Protein AF-A0A954B8A3-F1 (afdb_monomer)

Nearest PDB structures (foldseek):
  6gy7-assembly1_A  TM=2.121E-01  e=3.685E+00  Xenorhabdus nematophila ATCC 19061

pLDDT: mean 90.28, std 13.98, range [39.59, 98.44]

Secondary structure (DSSP, 8-state):
------------------PPPPPHHHHHHHHHHHHHHHHHHTTSS-HHHHHHHHHHHHHHTTT--HHHHHHHHHHHHHHHHH--TT-HHHHHHHHHHHHHIIIIIHHHHHHHHHHHHTSSS--HHHHHH---S--HHHHHHHHHHHHHHHHSSSPPGGG--HHHHHHHHHHHHHHHHHHTTSTTHHHHHHHHHHHHHHHHHHHHHHTS-GGG-

Foldseek 3Di:
DDDDDDDDPPPPPPPPPPPDDQDPLLLVLLVLLLLLVLCVVLVNDAPLLSLLSVLVSVVSCPPPDPVSVVSSVVSNVVSNVVDDSPDPVSNVVSVVCVVCCLQERLLLLLLLLLLQVPDPDHDPLLVVQQPDPDCVVLNVVSVVSLVVSLPDPQAHPPNDRSVVVSVVSSVVSVVLVVCLVHVCVVVSSVVSSSSSNSSNSVSVVVPDPPPPD

Mean predicted aligned error: 6.62 Å

Sequence (213 aa):
MRHLACLALACAMAATGAADPVPPKVRSGAYMEMIAQRGSECGLLKDWERLSINALTLQDRDGWSDELLASLKAETAKQVAETACDSEMLTLWIDAARPGFDAEMLPPYLVAYKTLAELDAPPRVFAATALRLDKAPVIAAIDAKLAELAAGDRPAEGGKPWPEYIAGTRDAVLGFVDQLEGEGGDQAAAWMGQSARIVETWYAETQVPEDSE

Solvent-accessible surface area (backbone atoms only — not comparable to full-atom values): 12268 Å² total; per-residue (Å²): 139,89,82,88,82,83,82,81,80,77,78,78,76,74,78,78,68,77,72,77,81,78,52,70,68,40,54,52,51,16,49,52,50,26,47,32,49,50,29,40,78,56,69,73,35,55,71,29,56,28,46,51,47,51,51,52,53,53,60,76,46,63,90,61,52,71,68,53,54,51,49,21,54,55,47,20,54,49,51,42,75,73,53,60,81,85,35,64,69,60,51,52,52,49,64,70,44,49,71,44,44,68,54,50,63,44,50,62,29,44,46,42,40,46,52,47,70,69,40,97,75,50,57,67,52,36,62,73,42,39,90,56,90,74,52,65,69,58,47,52,51,44,52,53,52,54,49,54,50,59,73,44,95,60,60,32,70,93,70,32,58,48,73,59,46,54,51,54,51,38,54,51,46,53,54,39,60,72,31,46,90,45,90,63,14,68,58,41,42,50,51,43,28,48,23,25,47,31,44,59,42,42,54,56,58,74,70,54,65,90,88,77,126

Structure (mmCIF, N/CA/C/O backbone):
data_AF-A0A954B8A3-F1
#
_entry.id   AF-A0A954B8A3-F1
#
loop_
_atom_site.group_PDB
_atom_site.id
_atom_site.type_symbol
_atom_site.label_atom_id
_atom_site.label_alt_id
_atom_site.label_comp_id
_atom_site.label_asym_id
_atom_site.label_entity_id
_atom_site.label_seq_id
_atom_site.pdbx_PDB_ins_code
_atom_site.Cartn_x
_atom_site.Cartn_y
_atom_site.Cartn_z
_atom_site.occupancy
_atom_site.B_iso_or_equiv
_atom_site.auth_seq_id
_atom_site.auth_comp_id
_atom_site.auth_asym_id
_atom_site.auth_atom_id
_atom_site.pdbx_PDB_model_num
ATOM 1 N N . MET A 1 1 ? -17.688 -6.035 79.156 1.00 41.78 1 MET A N 1
ATOM 2 C CA . MET A 1 1 ? -16.506 -5.680 78.343 1.00 41.78 1 MET A CA 1
ATOM 3 C C . MET A 1 1 ? -16.983 -5.412 76.931 1.00 41.78 1 MET A C 1
ATOM 5 O O . MET A 1 1 ? -17.717 -6.221 76.383 1.00 41.78 1 MET A O 1
ATOM 9 N N . ARG A 1 2 ? -16.693 -4.204 76.443 1.00 44.16 2 ARG A N 1
ATOM 10 C CA . ARG A 1 2 ? -17.122 -3.633 75.162 1.00 44.16 2 ARG A CA 1
ATOM 11 C C . ARG A 1 2 ? -16.157 -4.083 74.067 1.00 44.16 2 ARG A C 1
ATOM 13 O O . ARG A 1 2 ? -14.971 -3.881 74.274 1.00 44.16 2 ARG A O 1
ATOM 20 N N . HIS A 1 3 ? -16.649 -4.522 72.911 1.00 39.59 3 HIS A N 1
ATOM 21 C CA . HIS A 1 3 ? -15.938 -4.343 71.640 1.00 39.59 3 HIS A CA 1
ATOM 22 C C . HIS A 1 3 ? -16.948 -4.033 70.528 1.00 39.59 3 HIS A C 1
ATOM 24 O O . HIS 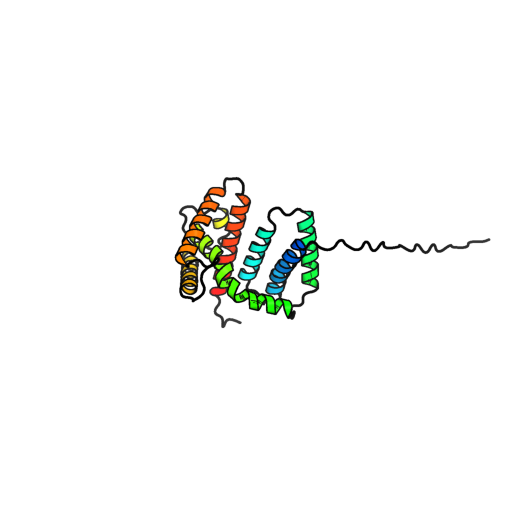A 1 3 ? -17.592 -4.920 69.978 1.00 39.59 3 HIS A O 1
ATOM 30 N N . LEU A 1 4 ? -17.103 -2.731 70.259 1.00 44.47 4 LEU A N 1
ATOM 31 C CA . LEU A 1 4 ? -17.628 -2.202 69.003 1.00 44.47 4 LEU A CA 1
ATOM 32 C C . LEU A 1 4 ? -16.599 -2.504 67.905 1.00 44.47 4 LEU A C 1
ATOM 34 O O . LEU A 1 4 ? -15.452 -2.075 68.022 1.00 44.47 4 LEU A O 1
ATOM 38 N N . ALA A 1 5 ? -17.011 -3.190 66.842 1.00 48.72 5 ALA A N 1
ATOM 39 C CA . ALA A 1 5 ? -16.256 -3.271 65.598 1.00 48.72 5 ALA A CA 1
ATOM 40 C C . ALA A 1 5 ? -16.810 -2.217 64.625 1.00 48.72 5 ALA A C 1
ATOM 42 O O . ALA A 1 5 ? -17.917 -2.356 64.109 1.00 48.72 5 ALA A O 1
ATOM 43 N N . CYS A 1 6 ? -16.052 -1.139 64.415 1.00 45.50 6 CYS A N 1
ATOM 44 C CA . CYS A 1 6 ? -16.303 -0.156 63.364 1.00 45.50 6 CYS A CA 1
ATOM 45 C C . CYS A 1 6 ? -15.944 -0.767 62.001 1.00 45.50 6 CYS A C 1
ATOM 47 O O . CYS A 1 6 ? -14.764 -0.920 61.691 1.00 45.50 6 CYS A O 1
ATOM 49 N N . LEU A 1 7 ? -16.947 -1.074 61.173 1.00 54.72 7 LEU A N 1
ATOM 50 C CA . LEU A 1 7 ? -16.751 -1.232 59.732 1.00 54.72 7 LEU A CA 1
ATOM 51 C C . LEU A 1 7 ? -16.537 0.164 59.128 1.00 54.72 7 LEU A C 1
ATOM 53 O O . LEU A 1 7 ? -17.478 0.947 58.998 1.00 54.72 7 LEU A O 1
ATOM 57 N N . ALA A 1 8 ? -15.292 0.486 58.785 1.00 47.75 8 ALA A N 1
ATOM 58 C CA . AL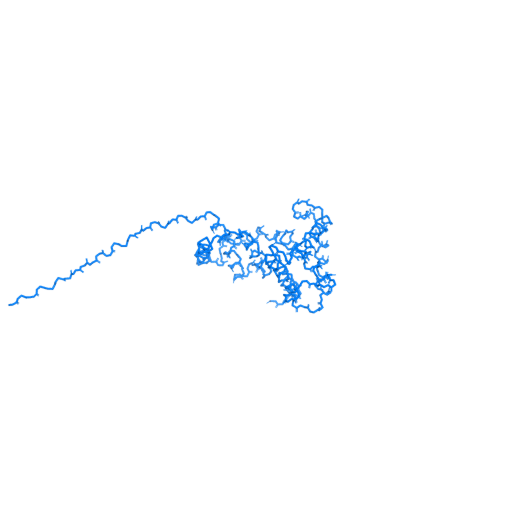A A 1 8 ? -14.965 1.662 57.993 1.00 47.75 8 ALA A CA 1
ATOM 59 C C . ALA A 1 8 ? -15.282 1.367 56.519 1.00 47.75 8 ALA A C 1
ATOM 61 O O . ALA A 1 8 ? -14.526 0.690 55.824 1.00 47.75 8 ALA A O 1
ATOM 62 N N . LEU A 1 9 ? -16.432 1.860 56.063 1.00 53.38 9 LEU A N 1
ATOM 63 C CA . LEU A 1 9 ? -16.820 1.894 54.660 1.00 53.38 9 LEU A CA 1
ATOM 64 C C . LEU A 1 9 ? -15.960 2.960 53.959 1.00 53.38 9 LEU A C 1
ATOM 66 O O . LEU A 1 9 ? -16.293 4.144 53.950 1.00 53.38 9 LEU A O 1
ATOM 70 N N . ALA A 1 10 ? -14.805 2.557 53.431 1.00 50.31 10 ALA A N 1
ATOM 71 C CA . ALA A 1 10 ? -14.000 3.408 52.568 1.00 50.31 10 ALA A CA 1
ATOM 72 C C . ALA A 1 10 ? -14.704 3.529 51.208 1.00 50.31 10 ALA A C 1
ATOM 74 O O . ALA A 1 10 ? -14.544 2.680 50.333 1.00 50.31 10 ALA A O 1
ATOM 75 N N . CYS A 1 11 ? -15.510 4.579 51.039 1.00 47.75 11 CYS A N 1
ATOM 76 C CA . CYS A 1 11 ? -15.954 5.031 49.727 1.00 47.75 11 CYS A CA 1
ATOM 77 C C . CYS A 1 11 ? -14.716 5.445 48.923 1.00 47.75 11 CYS A C 1
ATOM 79 O O . CYS A 1 11 ? -14.238 6.573 49.040 1.00 47.75 11 CYS A O 1
ATOM 81 N N . ALA A 1 12 ? -14.187 4.522 48.121 1.00 53.25 12 ALA A N 1
ATOM 82 C CA . ALA A 1 12 ? -13.290 4.851 47.031 1.00 53.25 12 ALA A CA 1
ATOM 83 C C . ALA A 1 12 ? -14.080 5.723 46.048 1.00 53.25 12 ALA A C 1
ATOM 85 O O . ALA A 1 12 ? -14.810 5.223 45.194 1.00 53.25 12 ALA A O 1
ATOM 86 N N . MET A 1 13 ? -13.984 7.042 46.213 1.00 55.12 13 MET A N 1
ATOM 87 C CA . MET A 1 13 ? -14.350 7.975 45.161 1.00 55.12 13 MET A CA 1
ATOM 88 C C . MET A 1 13 ? -13.360 7.739 44.023 1.00 55.12 13 MET A C 1
ATOM 90 O O . MET A 1 13 ? -12.263 8.295 44.016 1.00 55.12 13 MET A O 1
ATOM 94 N N . ALA A 1 14 ? -13.717 6.851 43.097 1.00 58.09 14 ALA A N 1
ATOM 95 C CA . ALA A 1 14 ? -13.078 6.802 41.799 1.00 58.09 14 ALA A CA 1
ATOM 96 C C . ALA A 1 14 ? -13.319 8.173 41.170 1.00 58.09 14 ALA A C 1
ATOM 98 O O . ALA A 1 14 ? -14.434 8.487 40.754 1.00 58.09 14 ALA A O 1
ATOM 99 N N . ALA A 1 15 ? -12.294 9.023 41.187 1.00 55.09 15 ALA A N 1
ATOM 100 C CA . ALA A 1 15 ? -12.277 10.216 40.374 1.00 55.09 15 ALA A CA 1
ATOM 101 C C . ALA A 1 15 ? -12.443 9.738 38.931 1.00 55.09 15 ALA A C 1
ATOM 103 O O . ALA A 1 15 ? -11.514 9.197 38.334 1.00 55.09 15 ALA A O 1
ATOM 104 N N . THR A 1 16 ? -13.649 9.883 38.389 1.00 51.59 16 THR A N 1
ATOM 105 C CA . THR A 1 16 ? -13.889 9.799 36.955 1.00 51.59 16 THR A CA 1
ATOM 106 C C . THR A 1 16 ? -13.230 11.030 36.352 1.00 51.59 16 THR A C 1
ATOM 108 O O . THR A 1 16 ? -13.889 12.033 36.082 1.00 51.59 16 THR A O 1
ATOM 111 N N . GLY A 1 17 ? -11.901 10.992 36.232 1.00 54.56 17 GLY A N 1
ATOM 112 C CA . GLY A 1 17 ? -11.197 11.878 35.325 1.00 54.56 17 GLY A CA 1
ATOM 113 C C . GLY A 1 17 ? -11.820 11.634 33.963 1.00 54.56 17 GLY A C 1
ATOM 114 O O . GLY A 1 17 ? -11.755 10.515 33.453 1.00 54.56 17 GLY A O 1
ATOM 115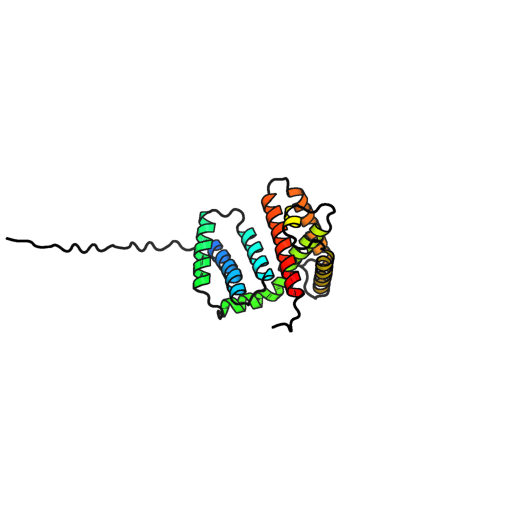 N N . ALA A 1 18 ? -12.529 12.633 33.439 1.00 66.00 18 ALA A N 1
ATOM 116 C CA . ALA A 1 18 ? -12.981 12.590 32.064 1.00 66.00 18 ALA A CA 1
ATOM 117 C C . ALA A 1 18 ? -11.722 12.385 31.223 1.00 66.00 18 ALA A C 1
ATOM 119 O O . ALA A 1 18 ? -10.810 13.205 31.295 1.00 66.00 18 ALA A O 1
ATOM 120 N N . ALA A 1 19 ? -11.629 11.246 30.536 1.00 73.69 19 ALA A N 1
ATOM 121 C CA . ALA A 1 19 ? -10.506 10.989 29.655 1.00 73.69 19 ALA A CA 1
ATOM 122 C C . ALA A 1 19 ? -10.422 12.144 28.652 1.00 73.69 19 ALA A C 1
ATOM 124 O O . ALA A 1 19 ? -11.452 12.557 28.105 1.00 73.69 19 ALA A O 1
ATOM 125 N N . ASP A 1 20 ? -9.217 12.672 28.448 1.00 81.00 20 ASP A N 1
ATOM 126 C CA . ASP A 1 20 ? -9.005 13.713 27.453 1.00 81.00 20 ASP A CA 1
ATOM 127 C C . ASP A 1 20 ? -9.517 13.229 26.088 1.00 81.00 20 ASP A C 1
ATOM 129 O O . ASP A 1 20 ? -9.399 12.042 25.751 1.00 81.00 20 ASP A O 1
ATOM 133 N N . PRO A 1 21 ? -10.136 14.114 25.291 1.00 89.38 21 PRO A N 1
ATOM 134 C CA . PRO A 1 21 ? -10.679 13.721 24.004 1.00 89.38 21 PRO A CA 1
ATOM 135 C C . PRO A 1 21 ? -9.561 13.206 23.091 1.00 89.38 21 PRO A C 1
ATOM 137 O O . PRO A 1 21 ? -8.539 13.867 22.907 1.00 89.38 21 PRO A O 1
ATOM 140 N N . VAL A 1 22 ? -9.787 12.045 22.467 1.00 93.75 22 VAL A N 1
ATOM 141 C CA . VAL A 1 22 ? -8.829 11.438 21.531 1.00 93.75 22 VAL A CA 1
ATOM 142 C C . VAL A 1 22 ? -8.514 12.421 20.394 1.00 93.75 22 VAL A C 1
ATOM 144 O O . VAL A 1 22 ? -9.459 12.883 19.731 1.00 93.75 22 VAL A O 1
ATOM 147 N N . PRO A 1 23 ? -7.224 12.721 20.127 1.00 96.44 23 PRO A N 1
ATOM 148 C CA . PRO A 1 23 ? -6.832 13.647 19.071 1.00 96.44 23 PRO A CA 1
ATOM 149 C C . PRO A 1 23 ? -7.405 13.245 17.699 1.00 96.44 23 PRO A C 1
ATOM 151 O O . PRO A 1 23 ? -7.397 12.058 17.364 1.00 96.44 23 PRO A O 1
ATOM 154 N N . PRO A 1 24 ? -7.839 14.196 16.846 1.00 96.38 24 PRO A N 1
ATOM 155 C CA . PRO A 1 24 ? -8.448 13.876 15.549 1.00 96.38 24 PRO A CA 1
ATOM 156 C C . PRO A 1 24 ? -7.589 12.982 14.642 1.00 96.38 24 PRO A C 1
ATOM 158 O O . PRO A 1 24 ? -8.108 12.061 14.009 1.00 96.38 24 PRO A O 1
ATOM 161 N N . LYS A 1 25 ? -6.268 13.202 14.622 1.00 96.44 25 LYS A N 1
ATOM 162 C CA . LYS A 1 25 ? -5.334 12.369 13.847 1.00 96.44 25 LYS A CA 1
ATOM 163 C C . LYS A 1 25 ? -5.241 10.933 14.365 1.00 96.44 25 LYS A C 1
ATOM 165 O O . LYS A 1 25 ? -5.199 10.006 13.569 1.00 96.44 25 LYS A O 1
ATOM 170 N N . VAL A 1 26 ? -5.291 10.748 15.687 1.00 97.81 26 VAL A N 1
ATOM 171 C CA . VAL A 1 26 ? -5.304 9.423 16.322 1.00 97.81 26 VAL A CA 1
ATOM 172 C C . VAL A 1 26 ? -6.589 8.692 15.954 1.00 97.81 26 VAL A C 1
ATOM 174 O O . VAL A 1 26 ? -6.534 7.542 15.543 1.00 97.81 26 VAL A O 1
ATOM 177 N N . ARG A 1 27 ? -7.736 9.378 16.013 1.00 97.06 27 ARG A N 1
ATOM 178 C CA . ARG A 1 27 ? -9.031 8.801 15.629 1.00 97.06 27 ARG A CA 1
ATOM 179 C C . ARG A 1 27 ? -9.067 8.368 14.163 1.00 97.06 27 ARG A C 1
ATOM 181 O O . ARG A 1 27 ? -9.587 7.301 13.867 1.00 97.06 27 ARG A O 1
ATOM 188 N N . SER A 1 28 ? -8.512 9.189 13.272 1.00 96.88 28 SER A N 1
ATOM 189 C CA . SER A 1 28 ? -8.460 8.894 11.834 1.00 96.88 28 SER A CA 1
ATOM 190 C C . SER A 1 28 ? -7.520 7.722 11.541 1.00 96.88 28 SER A C 1
ATOM 192 O O . SER A 1 28 ? -7.906 6.799 10.834 1.00 96.88 28 SER A O 1
ATOM 194 N N . GLY A 1 29 ? -6.329 7.702 12.150 1.00 97.31 29 GLY A N 1
ATOM 195 C CA . GLY A 1 29 ? -5.409 6.566 12.044 1.00 97.31 29 GLY A CA 1
ATOM 196 C C . GLY A 1 29 ? -6.015 5.272 12.593 1.00 97.31 29 GLY A C 1
ATOM 197 O O . GLY A 1 29 ? -5.930 4.236 11.942 1.00 97.31 29 GLY A O 1
ATOM 198 N N . ALA A 1 30 ? -6.692 5.343 13.743 1.00 98.00 30 ALA A N 1
ATOM 199 C CA . ALA A 1 30 ? -7.342 4.189 14.357 1.00 98.00 30 ALA A CA 1
ATOM 200 C C . ALA A 1 30 ? -8.471 3.631 13.492 1.00 98.00 30 ALA A C 1
ATOM 202 O O . ALA A 1 30 ? -8.632 2.419 13.398 1.00 98.00 30 ALA A O 1
ATOM 203 N N . TYR A 1 31 ? -9.213 4.512 12.820 1.00 98.06 31 TYR A N 1
ATOM 204 C CA . TYR A 1 31 ? -10.245 4.116 11.873 1.00 98.06 31 TYR A CA 1
ATOM 205 C C . TYR A 1 31 ? -9.664 3.338 10.686 1.00 98.06 31 TYR A C 1
ATOM 207 O O . TYR A 1 31 ? -10.167 2.268 10.350 1.00 98.06 31 TYR A O 1
ATOM 215 N N . MET A 1 32 ? -8.560 3.818 10.104 1.00 98.19 32 MET A N 1
ATOM 216 C CA . MET A 1 32 ? -7.885 3.132 8.997 1.00 98.19 32 MET A CA 1
ATOM 217 C C . MET A 1 32 ? -7.276 1.787 9.423 1.00 98.19 32 MET A C 1
ATOM 219 O O . MET A 1 32 ? -7.407 0.801 8.699 1.00 98.19 32 MET A O 1
ATOM 223 N N . GLU A 1 33 ? -6.652 1.707 10.606 1.00 98.44 33 GLU A N 1
ATOM 224 C CA . GLU A 1 33 ? -6.143 0.436 11.144 1.00 98.44 33 GLU A CA 1
ATOM 225 C C . GLU A 1 33 ? -7.269 -0.548 11.477 1.00 98.44 33 GLU A C 1
ATOM 227 O O . GLU A 1 33 ? -7.141 -1.743 11.212 1.00 98.44 33 GLU A O 1
ATOM 232 N N . MET A 1 34 ? -8.389 -0.054 12.015 1.00 98.38 34 MET A N 1
ATOM 233 C CA . MET A 1 34 ? -9.574 -0.867 12.270 1.00 98.38 34 MET A CA 1
ATOM 234 C C . MET A 1 34 ? -10.125 -1.439 10.965 1.00 98.38 34 MET A C 1
ATOM 236 O O . MET A 1 34 ? -10.384 -2.639 10.917 1.00 98.38 34 MET A O 1
ATOM 240 N N . ILE A 1 35 ? -10.241 -0.635 9.901 1.00 98.44 35 ILE A N 1
ATOM 241 C CA . ILE A 1 35 ? -10.663 -1.122 8.581 1.00 98.44 35 ILE A CA 1
ATOM 242 C C . ILE A 1 35 ? -9.704 -2.197 8.070 1.00 98.44 35 ILE A C 1
ATOM 244 O O . ILE A 1 35 ? -10.156 -3.255 7.642 1.00 98.44 35 ILE A O 1
ATOM 248 N N . ALA A 1 36 ? -8.390 -1.959 8.130 1.00 98.12 36 ALA A N 1
ATOM 249 C CA . ALA A 1 36 ? -7.398 -2.925 7.665 1.00 98.12 36 ALA A CA 1
ATOM 250 C C . ALA A 1 36 ? -7.492 -4.257 8.432 1.00 98.12 36 ALA A C 1
ATOM 252 O O . ALA A 1 36 ? -7.419 -5.330 7.832 1.00 98.12 36 ALA A O 1
ATOM 253 N N . GLN A 1 37 ? -7.674 -4.195 9.754 1.00 98.38 37 GLN A N 1
ATOM 254 C CA . GLN A 1 37 ? -7.787 -5.377 10.601 1.00 98.38 37 GLN A CA 1
ATOM 255 C C . GLN A 1 37 ? -9.133 -6.088 10.417 1.00 98.38 37 GLN A C 1
ATOM 257 O O . GLN A 1 37 ? -9.157 -7.254 10.028 1.00 98.38 37 GLN A O 1
ATOM 262 N N . ARG A 1 38 ? -10.255 -5.402 10.666 1.00 98.31 38 ARG A N 1
ATOM 263 C CA . ARG A 1 38 ? -11.596 -5.998 10.582 1.00 98.31 38 ARG A CA 1
ATOM 264 C C . ARG A 1 38 ? -11.979 -6.361 9.159 1.00 98.31 38 ARG A C 1
ATOM 266 O O . ARG A 1 38 ? -12.540 -7.427 8.957 1.00 98.31 38 ARG A O 1
ATOM 273 N N . GLY A 1 39 ? -11.638 -5.537 8.174 1.00 98.06 39 GLY A N 1
ATOM 274 C CA . GLY A 1 39 ? -11.896 -5.847 6.772 1.00 98.06 39 GLY A CA 1
ATOM 275 C C . GLY A 1 39 ? -11.268 -7.176 6.356 1.00 98.06 39 GLY A C 1
ATOM 276 O O . GLY A 1 39 ? -11.933 -7.990 5.728 1.00 98.06 39 GLY A O 1
ATOM 277 N N . SER A 1 40 ? -10.035 -7.455 6.779 1.00 97.94 40 SER A N 1
ATOM 278 C CA . SER A 1 40 ? -9.386 -8.743 6.506 1.00 97.94 40 SER A CA 1
ATOM 279 C C . SER A 1 40 ? -9.937 -9.889 7.358 1.00 97.94 40 SER A C 1
ATOM 281 O O . SER A 1 40 ? -10.259 -10.939 6.811 1.00 97.94 40 SER A O 1
ATOM 283 N N . GLU A 1 41 ? -10.117 -9.698 8.672 1.00 97.94 41 GLU A N 1
ATOM 284 C CA . GLU A 1 41 ? -10.687 -10.729 9.562 1.00 97.94 41 GLU A CA 1
ATOM 285 C C . GLU A 1 41 ? -12.092 -11.179 9.123 1.00 97.94 41 GLU A C 1
ATOM 287 O O . GLU A 1 41 ? -12.466 -12.332 9.328 1.00 97.94 41 GLU A O 1
ATOM 292 N N . CYS A 1 42 ? -12.860 -10.272 8.519 1.00 97.88 42 CYS A N 1
ATOM 293 C CA . CYS A 1 42 ? -14.219 -10.508 8.046 1.00 97.88 42 CYS A CA 1
ATOM 294 C C . CYS A 1 42 ? -14.298 -10.902 6.559 1.00 97.88 42 CYS A C 1
ATOM 296 O O . CYS A 1 42 ? -15.403 -11.036 6.041 1.00 97.88 42 CYS A O 1
ATOM 298 N N . GLY A 1 43 ? -13.164 -11.066 5.862 1.00 97.19 43 GLY A N 1
ATOM 299 C CA . GLY A 1 43 ? -13.128 -11.450 4.443 1.00 97.19 43 GLY A CA 1
ATOM 300 C C . GLY A 1 43 ? -13.639 -10.378 3.469 1.00 97.19 43 GLY A C 1
ATOM 301 O O . GLY A 1 43 ? -14.025 -10.696 2.350 1.00 97.19 43 GLY A O 1
ATOM 302 N N . LEU A 1 44 ? -13.672 -9.113 3.891 1.00 97.50 44 LEU A N 1
ATOM 303 C CA . LEU A 1 44 ? -14.106 -7.968 3.079 1.00 97.50 44 LEU A CA 1
ATOM 304 C C . LEU A 1 44 ? -12.954 -7.322 2.297 1.00 97.50 44 LEU A C 1
ATOM 306 O O . LEU A 1 44 ? -13.199 -6.650 1.294 1.00 97.50 44 LEU A O 1
ATOM 310 N N . LEU A 1 45 ? -11.718 -7.501 2.773 1.00 98.06 45 LEU A N 1
ATOM 311 C CA . LEU A 1 45 ? -10.493 -7.066 2.108 1.00 98.06 45 LEU A CA 1
ATOM 312 C C . LEU A 1 45 ? -9.665 -8.268 1.681 1.00 98.06 45 LEU A C 1
ATOM 314 O O . LEU A 1 45 ? -9.480 -9.215 2.451 1.00 98.06 45 LEU A O 1
ATOM 318 N N . LYS A 1 46 ? -9.073 -8.150 0.498 1.00 97.56 46 LYS A N 1
ATOM 319 C CA . LYS A 1 46 ? -7.945 -8.979 0.084 1.00 97.56 46 LYS A CA 1
ATOM 320 C C . LYS A 1 46 ? -6.735 -8.717 0.978 1.00 97.56 46 LYS A C 1
ATOM 322 O O . LYS A 1 46 ? -6.590 -7.645 1.579 1.00 97.56 46 LYS A O 1
ATOM 327 N N . ASP A 1 47 ? -5.827 -9.682 1.062 1.00 97.81 47 ASP A N 1
ATOM 328 C CA . ASP A 1 47 ? -4.677 -9.569 1.955 1.00 97.81 47 ASP A CA 1
ATOM 329 C C . ASP A 1 47 ? -3.714 -8.472 1.478 1.00 97.81 47 ASP A C 1
ATOM 331 O O . ASP A 1 47 ? -3.175 -7.717 2.296 1.00 97.81 47 ASP A O 1
ATOM 335 N N . TRP A 1 48 ? -3.549 -8.309 0.161 1.00 97.88 48 TRP A N 1
ATOM 336 C CA . TRP A 1 48 ? -2.764 -7.198 -0.385 1.00 97.88 48 TRP A CA 1
ATOM 337 C C . TRP A 1 48 ? -3.407 -5.827 -0.120 1.00 97.88 48 TRP A C 1
ATOM 339 O O . TRP A 1 48 ? -2.678 -4.892 0.203 1.00 97.88 48 TRP A O 1
ATOM 349 N N . GLU A 1 49 ? -4.739 -5.704 -0.165 1.00 98.25 49 GLU A N 1
ATOM 350 C CA . GLU A 1 49 ? -5.449 -4.445 0.126 1.00 98.25 49 GLU A CA 1
ATOM 351 C C . GLU A 1 49 ? -5.214 -4.024 1.582 1.00 98.25 49 GLU A C 1
ATOM 353 O O . GLU A 1 49 ? -4.834 -2.883 1.858 1.00 98.25 49 GLU A O 1
ATOM 358 N N . ARG A 1 50 ? -5.329 -4.970 2.527 1.00 98.12 50 ARG A N 1
ATOM 359 C CA . ARG A 1 50 ? -4.961 -4.739 3.933 1.00 98.12 50 ARG A CA 1
ATOM 360 C C . ARG A 1 50 ? -3.515 -4.263 4.060 1.00 98.12 50 ARG A C 1
ATOM 362 O O . ARG A 1 50 ? -3.232 -3.342 4.829 1.00 98.12 50 ARG A O 1
ATOM 369 N N . LEU A 1 51 ? -2.574 -4.916 3.375 1.00 98.00 51 LEU A N 1
ATOM 370 C CA . LEU A 1 51 ? -1.161 -4.537 3.430 1.00 98.00 51 LEU A CA 1
ATOM 371 C C . LEU A 1 51 ? -0.928 -3.125 2.879 1.00 98.00 51 LEU A C 1
ATOM 373 O O . LEU A 1 51 ? -0.146 -2.386 3.475 1.00 98.00 51 LEU A O 1
ATOM 377 N N . SER A 1 52 ? -1.634 -2.728 1.820 1.00 97.31 52 SER A N 1
ATOM 378 C CA . SER A 1 52 ? -1.586 -1.370 1.270 1.00 97.31 52 SER A CA 1
ATOM 379 C C . SER A 1 52 ? -2.121 -0.324 2.254 1.00 97.31 52 SER A C 1
ATOM 381 O O . SER A 1 52 ? -1.466 0.697 2.459 1.00 97.31 52 SER A O 1
ATOM 383 N N . ILE A 1 53 ? -3.237 -0.583 2.949 1.00 97.62 53 ILE A N 1
ATOM 384 C CA . ILE A 1 53 ? -3.729 0.322 4.009 1.00 97.62 53 ILE A CA 1
ATOM 385 C C . ILE A 1 53 ? -2.710 0.418 5.155 1.00 97.62 53 ILE A C 1
ATOM 387 O O . ILE A 1 53 ? -2.426 1.505 5.661 1.00 97.62 53 ILE A O 1
ATOM 391 N N . ASN A 1 54 ? -2.112 -0.704 5.560 1.00 96.81 54 ASN A N 1
ATOM 392 C CA . ASN A 1 54 ? -1.083 -0.708 6.602 1.00 96.81 54 ASN A CA 1
ATOM 393 C C . ASN A 1 54 ? 0.169 0.082 6.191 1.00 96.81 54 ASN A C 1
ATOM 395 O O . ASN A 1 54 ? 0.761 0.764 7.026 1.00 96.81 54 ASN A O 1
ATOM 399 N N . ALA A 1 55 ? 0.567 0.014 4.920 1.00 95.75 55 ALA A N 1
ATOM 400 C CA . ALA A 1 55 ? 1.681 0.795 4.397 1.00 95.75 55 ALA A CA 1
ATOM 401 C C . ALA A 1 55 ? 1.364 2.299 4.404 1.00 95.75 55 ALA A C 1
ATOM 403 O O . ALA A 1 55 ? 2.156 3.078 4.934 1.00 95.75 55 ALA A O 1
ATOM 404 N N . LEU A 1 56 ? 0.179 2.692 3.922 1.00 94.19 56 LEU A N 1
ATOM 405 C CA . LEU A 1 56 ? -0.277 4.086 3.944 1.00 94.19 56 LEU A CA 1
ATOM 406 C C . LEU A 1 56 ? -0.327 4.638 5.373 1.00 94.19 56 LEU A C 1
ATOM 408 O O . LEU A 1 56 ? 0.246 5.683 5.668 1.00 94.19 56 LEU A O 1
ATOM 412 N N . THR A 1 57 ? -0.956 3.904 6.290 1.00 94.88 57 THR A N 1
ATOM 413 C CA . THR A 1 57 ? -1.038 4.342 7.687 1.00 94.88 57 THR A CA 1
ATOM 414 C C . THR A 1 57 ? 0.342 4.436 8.327 1.00 94.88 57 THR A C 1
ATOM 416 O O . THR A 1 57 ? 0.547 5.309 9.162 1.00 94.88 57 THR A O 1
ATOM 419 N N . LEU A 1 58 ? 1.300 3.559 7.993 1.00 93.56 58 LEU A N 1
ATOM 420 C CA . LEU A 1 58 ? 2.671 3.670 8.504 1.00 93.56 58 LEU A CA 1
ATOM 421 C C . LEU A 1 58 ? 3.332 4.975 8.046 1.00 93.56 58 LEU A C 1
ATOM 423 O O . LEU A 1 58 ? 3.971 5.636 8.859 1.00 93.56 58 LEU A O 1
ATOM 427 N N . GLN A 1 59 ? 3.139 5.361 6.786 1.00 91.81 59 GLN A N 1
ATOM 428 C CA . GLN A 1 59 ? 3.647 6.623 6.254 1.00 91.81 59 GLN A CA 1
ATOM 429 C C . GLN A 1 59 ? 3.005 7.837 6.942 1.00 91.81 59 GLN A C 1
ATOM 431 O O . GLN A 1 59 ? 3.717 8.754 7.343 1.00 91.81 59 GLN A O 1
ATOM 436 N N . ASP A 1 60 ? 1.690 7.820 7.172 1.00 93.56 60 ASP A N 1
ATOM 437 C CA . ASP A 1 60 ? 0.978 8.897 7.885 1.00 93.56 60 ASP A CA 1
ATOM 438 C C . ASP A 1 60 ? 1.465 9.102 9.330 1.00 93.56 60 ASP A C 1
ATOM 440 O O . ASP A 1 60 ? 1.247 10.158 9.938 1.00 93.56 60 ASP A O 1
ATOM 444 N N . ARG A 1 61 ? 2.105 8.075 9.896 1.00 94.50 61 ARG A N 1
ATOM 445 C CA . ARG A 1 61 ? 2.643 8.057 11.259 1.00 94.50 61 ARG A CA 1
ATOM 446 C C . ARG A 1 61 ? 4.086 8.522 11.355 1.00 94.50 61 ARG A C 1
ATOM 448 O O . ARG A 1 61 ? 4.635 8.542 12.459 1.00 94.50 61 ARG A O 1
ATOM 455 N N . ASP A 1 62 ? 4.689 8.913 10.241 1.00 91.50 62 ASP A N 1
ATOM 456 C CA . ASP A 1 62 ? 6.042 9.441 10.252 1.00 91.50 62 ASP A CA 1
ATOM 457 C C . ASP A 1 62 ? 6.146 10.660 11.190 1.00 91.50 62 ASP A C 1
ATOM 459 O O . ASP A 1 62 ? 5.284 11.546 11.219 1.00 91.50 62 ASP A O 1
ATOM 463 N N . GLY A 1 63 ? 7.164 10.653 12.050 1.00 92.12 63 GLY A N 1
ATOM 464 C CA . GLY A 1 63 ? 7.370 11.669 13.086 1.00 92.12 63 GLY A CA 1
ATOM 465 C C . GLY A 1 63 ? 6.345 11.700 14.234 1.00 92.12 63 GLY A C 1
ATOM 466 O O . GLY A 1 63 ? 6.340 12.659 15.013 1.00 92.12 63 GLY A O 1
ATOM 467 N N . TRP A 1 64 ? 5.462 10.705 14.383 1.00 96.44 64 TRP A N 1
ATOM 468 C CA . TRP A 1 64 ? 4.573 10.638 15.550 1.00 96.44 64 TRP A CA 1
ATOM 469 C C . TRP A 1 64 ? 5.353 10.309 16.829 1.00 96.44 64 TRP A C 1
ATOM 471 O O . TRP A 1 64 ? 6.278 9.505 16.825 1.00 96.44 64 TRP A O 1
ATOM 481 N N . SER A 1 65 ? 4.950 10.918 17.949 1.00 97.19 65 SER A N 1
ATOM 482 C CA . SER A 1 65 ? 5.517 10.604 19.264 1.00 97.19 65 SER A CA 1
ATOM 483 C C . SER A 1 65 ? 5.012 9.260 19.794 1.00 97.19 65 SER A C 1
ATOM 485 O O . SER A 1 65 ? 3.908 8.823 19.461 1.00 97.19 65 SER A O 1
ATOM 487 N N . ASP A 1 66 ? 5.768 8.657 20.713 1.00 96.94 66 ASP A N 1
ATOM 488 C CA . ASP A 1 66 ? 5.383 7.411 21.392 1.00 96.94 66 ASP A CA 1
ATOM 489 C C . ASP A 1 66 ? 4.008 7.501 22.071 1.00 96.94 66 ASP A C 1
ATOM 491 O O . ASP A 1 66 ? 3.233 6.547 22.050 1.00 96.94 66 ASP A O 1
ATOM 495 N N . GLU A 1 67 ? 3.662 8.662 22.634 1.00 96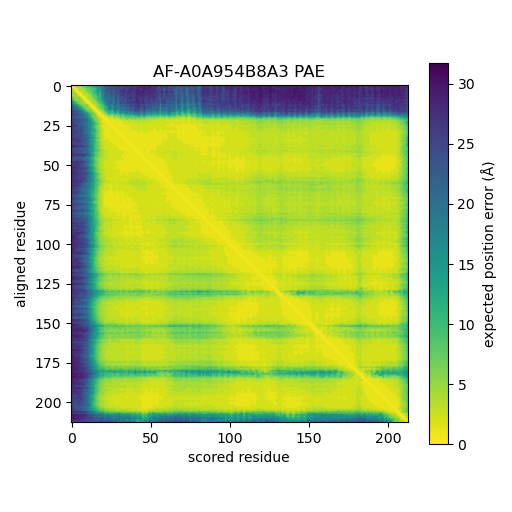.44 67 GLU A N 1
ATOM 496 C CA . GLU A 1 67 ? 2.352 8.907 23.249 1.00 96.44 67 GLU A CA 1
ATOM 497 C C . GLU A 1 67 ? 1.206 8.833 22.228 1.00 96.44 67 GLU A C 1
ATOM 499 O O . GLU A 1 67 ? 0.149 8.256 22.504 1.00 96.44 67 GLU A O 1
ATOM 504 N N . LEU A 1 68 ? 1.416 9.375 21.025 1.00 96.75 68 LEU A N 1
ATOM 505 C CA . LEU A 1 68 ? 0.435 9.298 19.945 1.00 96.75 68 LEU A CA 1
ATOM 506 C C . LEU A 1 68 ? 0.310 7.875 19.409 1.00 96.75 68 LEU A C 1
ATOM 508 O O . LEU A 1 68 ? -0.806 7.436 19.143 1.00 96.75 68 LEU A O 1
ATOM 512 N N . LEU A 1 69 ? 1.422 7.146 19.294 1.00 97.19 69 LEU A N 1
ATOM 513 C CA . LEU A 1 69 ? 1.421 5.738 18.894 1.00 97.19 69 LEU A CA 1
ATOM 514 C C . LEU A 1 69 ? 0.717 4.856 19.938 1.00 97.19 69 LEU A C 1
ATOM 516 O O . LEU A 1 69 ? -0.058 3.968 19.582 1.00 97.19 69 LEU A O 1
ATOM 520 N N . ALA A 1 70 ? 0.918 5.128 21.230 1.00 96.69 70 ALA A N 1
ATOM 521 C CA . ALA A 1 70 ? 0.214 4.440 22.309 1.00 96.69 70 ALA A CA 1
ATOM 522 C C . ALA A 1 70 ? -1.293 4.748 22.294 1.00 96.69 70 ALA A C 1
ATOM 524 O O . ALA A 1 70 ? -2.111 3.833 22.420 1.00 96.69 70 ALA A O 1
ATOM 525 N N . SER A 1 71 ? -1.659 6.017 22.082 1.00 96.69 71 SER A N 1
ATOM 526 C CA . SER A 1 71 ? -3.056 6.454 21.960 1.00 96.69 71 SER A CA 1
ATOM 527 C C . SER A 1 71 ? -3.741 5.836 20.741 1.00 96.69 71 SER A C 1
ATOM 529 O O . SER A 1 71 ? -4.877 5.383 20.848 1.00 96.69 71 SER A O 1
ATOM 531 N N . LEU A 1 72 ? -3.039 5.761 19.606 1.00 97.69 72 LEU A N 1
ATOM 532 C CA . LEU A 1 72 ? -3.495 5.074 18.399 1.00 97.69 72 LEU A CA 1
ATOM 533 C C . LEU A 1 72 ? -3.792 3.615 18.688 1.00 97.69 72 LEU A C 1
ATOM 535 O O . LEU A 1 72 ? -4.910 3.179 18.462 1.00 97.69 72 LEU A O 1
ATOM 539 N N . LYS A 1 73 ? -2.838 2.883 19.267 1.00 97.75 73 LYS A N 1
ATOM 540 C CA . LYS A 1 73 ? -3.028 1.468 19.594 1.00 97.75 73 LYS A CA 1
ATOM 541 C C . LYS A 1 73 ? -4.258 1.237 20.478 1.00 97.75 73 LYS A C 1
ATOM 543 O O . LYS A 1 73 ? -5.006 0.288 20.249 1.00 97.75 73 LYS A O 1
ATOM 548 N N . ALA A 1 74 ? -4.455 2.078 21.495 1.00 97.62 74 ALA A N 1
ATOM 549 C CA . ALA A 1 74 ? -5.604 1.978 22.393 1.00 97.62 74 ALA A CA 1
ATOM 550 C C . ALA A 1 74 ? -6.930 2.261 21.666 1.00 97.62 74 ALA A C 1
ATOM 552 O O . ALA A 1 74 ? -7.891 1.508 21.829 1.00 97.62 74 ALA A O 1
ATOM 553 N N . GLU A 1 75 ? -6.971 3.308 20.841 1.00 98.00 75 GLU A N 1
ATOM 554 C CA . GLU A 1 75 ? -8.160 3.674 20.072 1.00 98.00 75 GLU A CA 1
ATOM 555 C C . GLU A 1 75 ? -8.479 2.637 18.980 1.00 98.00 75 GLU A C 1
ATOM 557 O O . GLU A 1 75 ? -9.636 2.242 18.853 1.00 98.00 75 GLU A O 1
ATOM 562 N N . THR A 1 76 ? -7.480 2.116 18.257 1.00 98.38 76 THR A N 1
ATOM 563 C CA . THR A 1 76 ? -7.651 1.019 17.287 1.00 98.38 76 THR A CA 1
ATOM 564 C C . THR A 1 76 ? -8.251 -0.203 17.974 1.00 98.38 76 THR A C 1
ATOM 566 O O . THR A 1 76 ? -9.258 -0.737 17.515 1.00 98.38 76 THR A O 1
ATOM 569 N N . ALA A 1 77 ? -7.687 -0.629 19.112 1.00 98.12 77 ALA A N 1
ATOM 570 C CA . ALA A 1 77 ? -8.180 -1.793 19.847 1.00 98.12 77 ALA A CA 1
ATOM 571 C C . ALA A 1 77 ? -9.642 -1.626 20.286 1.00 98.12 77 ALA A C 1
ATOM 573 O O . ALA A 1 77 ? -10.430 -2.569 20.195 1.00 98.12 77 ALA A O 1
ATOM 574 N N . LYS A 1 78 ? -10.015 -0.419 20.725 1.00 98.12 78 LYS A N 1
ATOM 575 C CA . LYS A 1 78 ? -11.398 -0.083 21.059 1.00 98.12 78 LYS A CA 1
ATOM 576 C C . LYS A 1 78 ? -12.310 -0.188 19.832 1.00 98.12 78 LYS A C 1
ATOM 578 O O . LYS A 1 78 ? -13.305 -0.904 19.889 1.00 98.12 78 LYS A O 1
ATOM 583 N N . GLN A 1 79 ? -11.965 0.468 18.723 1.00 98.12 79 GLN A N 1
ATOM 584 C CA . GLN A 1 79 ? -12.797 0.457 17.515 1.00 98.12 79 GLN A CA 1
ATOM 585 C 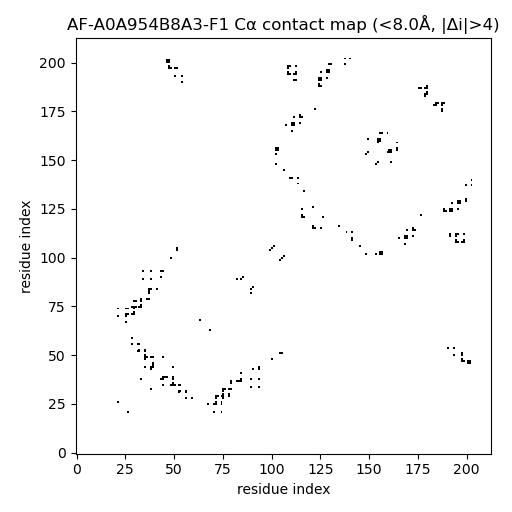C . GLN A 1 79 ? -12.934 -0.948 16.915 1.00 98.12 79 GLN A C 1
ATOM 587 O O . GLN A 1 79 ? -14.024 -1.326 16.491 1.00 98.12 79 GLN A O 1
ATOM 592 N N . VAL A 1 80 ? -11.867 -1.753 16.933 1.00 98.31 80 VAL A N 1
ATOM 593 C CA . VAL A 1 80 ? -11.907 -3.167 16.534 1.00 98.31 80 VAL A CA 1
ATOM 594 C C . VAL A 1 80 ? -12.884 -3.939 17.421 1.00 98.31 80 VAL A C 1
ATOM 596 O O . VAL A 1 80 ? -13.738 -4.651 16.898 1.00 98.31 80 VAL A O 1
ATOM 599 N N . ALA A 1 81 ? -12.819 -3.786 18.747 1.00 98.12 81 ALA A N 1
ATOM 600 C CA . ALA A 1 81 ? -13.733 -4.468 19.668 1.00 98.12 81 ALA A CA 1
ATOM 601 C C . ALA A 1 81 ? -15.207 -4.056 19.481 1.00 98.12 81 ALA A C 1
ATOM 603 O O . ALA A 1 81 ? -16.096 -4.882 19.677 1.00 98.12 81 ALA A O 1
ATOM 604 N N . GLU A 1 82 ? -15.459 -2.807 19.086 1.00 97.69 82 GLU A N 1
ATOM 605 C CA . GLU A 1 82 ? -16.801 -2.249 18.868 1.00 97.69 82 GLU A CA 1
ATOM 606 C C . GLU A 1 82 ? -17.357 -2.511 17.455 1.00 97.69 82 GLU A C 1
ATOM 608 O O . GLU A 1 82 ? -18.562 -2.391 17.241 1.00 97.69 82 GLU A O 1
ATOM 613 N N . THR A 1 83 ? -16.509 -2.890 16.494 1.00 98.12 83 THR A N 1
ATOM 614 C CA . THR A 1 83 ? -16.908 -3.113 15.096 1.00 98.12 83 THR A CA 1
ATOM 615 C C . THR A 1 83 ? -17.079 -4.601 14.805 1.00 98.12 83 THR A C 1
ATOM 617 O O . THR A 1 83 ? -16.113 -5.367 14.830 1.00 98.12 83 THR A O 1
ATOM 620 N N . ALA A 1 84 ? -18.313 -5.003 14.503 1.00 98.12 84 ALA A N 1
ATOM 621 C CA . ALA A 1 84 ? -18.657 -6.349 14.049 1.00 98.12 84 ALA A CA 1
ATOM 622 C C . ALA A 1 84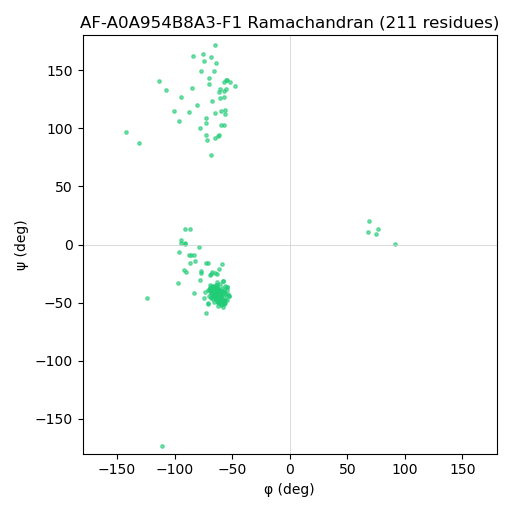 ? -18.461 -6.517 12.530 1.00 98.12 84 ALA A C 1
ATOM 624 O O . ALA A 1 84 ? -18.400 -5.535 11.789 1.00 98.12 84 ALA A O 1
ATOM 625 N N . CYS A 1 85 ? -18.389 -7.768 12.061 1.00 97.81 85 CYS A N 1
ATOM 626 C CA . CYS A 1 85 ? -18.202 -8.078 10.638 1.00 97.81 85 CYS A CA 1
ATOM 627 C C . CYS A 1 85 ? -19.387 -7.693 9.746 1.00 97.81 85 CYS A C 1
ATOM 629 O O . CYS A 1 85 ? -19.200 -7.469 8.558 1.00 97.81 85 CYS A O 1
ATOM 631 N N . ASP A 1 86 ? -20.589 -7.585 10.308 1.00 97.56 86 ASP A N 1
ATOM 632 C CA . ASP A 1 86 ? -21.804 -7.130 9.627 1.00 97.56 86 ASP A CA 1
ATOM 633 C C . ASP A 1 86 ? -22.023 -5.610 9.749 1.00 97.56 86 ASP A C 1
ATOM 635 O O . ASP A 1 86 ? -23.102 -5.101 9.445 1.00 97.56 86 ASP A O 1
ATOM 639 N N . SER A 1 87 ? -21.000 -4.864 10.181 1.00 98.25 87 SER A N 1
ATOM 640 C CA . SER A 1 87 ? -21.035 -3.404 10.235 1.00 98.25 87 SER A CA 1
ATOM 641 C C . SER A 1 87 ? -21.280 -2.815 8.843 1.00 98.25 87 SER A C 1
ATOM 643 O O . SER A 1 87 ? -20.431 -2.891 7.949 1.00 98.25 87 SER A O 1
ATOM 645 N N . GLU A 1 88 ? -22.434 -2.161 8.680 1.00 97.94 88 GLU A N 1
ATOM 646 C CA . GLU A 1 88 ? -22.796 -1.441 7.455 1.00 97.94 88 GLU A CA 1
ATOM 647 C C . GLU A 1 88 ? -21.749 -0.374 7.120 1.00 97.94 88 GLU A C 1
ATOM 649 O O . GLU A 1 88 ? -21.330 -0.244 5.976 1.00 97.94 88 GLU A O 1
ATOM 654 N N . MET A 1 89 ? -21.260 0.343 8.133 1.00 97.06 89 MET A N 1
ATOM 655 C CA . MET A 1 89 ? -20.232 1.365 7.955 1.00 97.06 89 MET A CA 1
ATOM 656 C C . MET A 1 89 ? -18.931 0.778 7.387 1.00 97.06 89 MET A C 1
ATOM 658 O O . MET A 1 89 ? -18.361 1.363 6.467 1.00 97.06 89 MET A O 1
ATOM 662 N N . LEU A 1 90 ? -18.479 -0.373 7.904 1.00 97.56 90 LEU A N 1
ATOM 663 C CA . LEU A 1 90 ? -17.259 -1.032 7.427 1.00 97.56 90 LEU A CA 1
ATOM 664 C C . LEU A 1 90 ? -17.422 -1.478 5.969 1.00 97.56 90 LEU A C 1
ATOM 666 O O . LEU A 1 90 ? -16.565 -1.197 5.134 1.00 97.56 90 LEU A O 1
ATOM 670 N N . THR A 1 91 ? -18.550 -2.123 5.668 1.00 97.69 91 THR A N 1
ATOM 671 C CA . THR A 1 91 ? -18.863 -2.634 4.328 1.00 97.69 91 THR A CA 1
ATOM 672 C C . THR A 1 91 ? -18.956 -1.498 3.311 1.00 97.69 91 THR A C 1
ATOM 674 O O . THR A 1 91 ? -18.275 -1.530 2.290 1.00 97.69 91 THR A O 1
ATOM 677 N N . LEU A 1 92 ? -19.724 -0.445 3.622 1.00 97.69 92 LEU A N 1
ATOM 678 C CA . LEU A 1 92 ? -19.886 0.716 2.744 1.00 97.69 92 LEU A CA 1
ATOM 679 C C . LEU A 1 92 ? -18.559 1.420 2.469 1.00 97.69 92 LEU A C 1
ATOM 681 O O . LEU A 1 92 ? -18.318 1.836 1.337 1.00 97.69 92 LEU A O 1
ATOM 685 N N . TRP A 1 93 ? -17.702 1.565 3.485 1.00 97.31 93 TRP A N 1
ATOM 686 C CA . TRP A 1 93 ? -16.388 2.170 3.290 1.00 97.31 93 TRP A CA 1
ATOM 687 C C . TRP A 1 93 ? -15.538 1.338 2.326 1.00 97.31 93 TRP A C 1
ATOM 689 O O . TRP A 1 93 ? -14.990 1.886 1.371 1.00 97.31 93 TRP A O 1
ATOM 699 N N . ILE A 1 94 ? -15.461 0.020 2.544 1.00 97.56 94 ILE A N 1
ATOM 700 C CA . ILE A 1 94 ? -14.640 -0.882 1.727 1.00 97.56 94 ILE A CA 1
ATOM 701 C C . ILE A 1 94 ? -15.151 -0.926 0.286 1.00 97.56 94 ILE A C 1
ATOM 703 O O . ILE A 1 94 ? -14.359 -0.791 -0.646 1.00 97.56 94 ILE A O 1
ATOM 707 N N . ASP A 1 95 ? -16.462 -1.060 0.088 1.00 97.12 95 ASP A N 1
ATOM 708 C CA . ASP A 1 95 ? -17.056 -1.097 -1.249 1.00 97.12 95 ASP A CA 1
ATOM 709 C C . ASP A 1 95 ? -16.833 0.220 -2.003 1.00 97.12 95 ASP A C 1
ATOM 711 O O . ASP A 1 95 ? -16.500 0.207 -3.190 1.00 97.12 95 ASP A O 1
ATOM 715 N N . ALA A 1 96 ? -16.944 1.360 -1.313 1.00 96.75 96 ALA A N 1
ATOM 716 C CA . ALA A 1 96 ? -16.652 2.665 -1.898 1.00 96.75 96 ALA A CA 1
ATOM 717 C C . ALA A 1 96 ? -15.160 2.845 -2.232 1.00 96.75 96 ALA A C 1
ATOM 719 O O . ALA A 1 96 ? -14.830 3.476 -3.237 1.00 96.75 96 ALA A O 1
ATOM 720 N N . ALA A 1 97 ? -14.259 2.291 -1.415 1.00 96.00 97 ALA A N 1
ATOM 721 C CA . ALA A 1 97 ? -12.814 2.361 -1.622 1.00 96.00 97 ALA A CA 1
ATOM 722 C C . ALA A 1 97 ? -12.307 1.392 -2.703 1.00 96.00 97 ALA A C 1
ATOM 724 O O . ALA A 1 97 ? -11.255 1.640 -3.293 1.00 96.00 97 ALA A O 1
ATOM 725 N N . ARG A 1 98 ? -13.050 0.317 -3.005 1.00 94.56 98 ARG A N 1
ATOM 726 C CA . ARG A 1 98 ? -12.596 -0.778 -3.879 1.00 94.56 98 ARG A CA 1
ATOM 727 C C . ARG A 1 98 ? -12.066 -0.330 -5.248 1.00 94.56 98 ARG A C 1
ATOM 729 O O . ARG A 1 98 ? -10.981 -0.769 -5.621 1.00 94.56 98 ARG A O 1
ATOM 736 N N . PRO A 1 99 ? -12.717 0.597 -5.979 1.00 92.06 99 PRO A N 1
ATOM 737 C CA . PRO A 1 99 ? -12.165 1.106 -7.236 1.00 92.06 99 PRO A CA 1
ATOM 738 C C . PRO A 1 99 ? -10.829 1.850 -7.076 1.00 92.06 99 PRO A C 1
ATOM 740 O O . PRO A 1 99 ? -10.076 1.968 -8.040 1.00 92.06 99 PRO A O 1
ATOM 743 N N . GLY A 1 100 ? -10.557 2.413 -5.895 1.00 93.38 100 GLY A N 1
ATOM 744 C CA . GLY A 1 100 ? -9.307 3.098 -5.566 1.00 93.38 100 GLY A CA 1
ATOM 745 C C . GLY A 1 100 ? -8.158 2.139 -5.250 1.00 93.38 100 GLY A C 1
ATOM 746 O O . GLY A 1 100 ? -7.015 2.456 -5.574 1.00 93.38 100 GLY A O 1
ATOM 747 N N . PHE A 1 101 ? -8.429 0.945 -4.704 1.00 95.12 101 PHE A N 1
ATOM 748 C CA . PHE A 1 101 ? -7.370 -0.040 -4.448 1.00 95.12 101 PHE A CA 1
ATOM 749 C C . PHE A 1 101 ? -6.627 -0.407 -5.734 1.00 95.12 101 PHE A C 1
ATOM 751 O O . PHE A 1 101 ? -5.405 -0.302 -5.787 1.00 95.12 101 PHE A O 1
ATOM 758 N N . ASP A 1 102 ? -7.361 -0.750 -6.790 1.00 92.19 102 ASP A N 1
ATOM 759 C CA . ASP A 1 102 ? -6.771 -1.165 -8.065 1.00 92.19 102 ASP A CA 1
ATOM 760 C C . ASP A 1 102 ? -6.158 -0.005 -8.860 1.00 92.19 102 ASP A C 1
ATOM 762 O O . ASP A 1 102 ? -5.098 -0.163 -9.464 1.00 92.19 102 ASP A O 1
ATOM 766 N N . ALA A 1 103 ? -6.826 1.152 -8.891 1.00 91.69 103 ALA A N 1
ATOM 767 C CA . ALA A 1 103 ? -6.445 2.255 -9.774 1.00 91.69 103 ALA A CA 1
ATOM 768 C C . ALA A 1 103 ? -5.478 3.266 -9.141 1.00 91.69 103 ALA A C 1
ATOM 770 O O . ALA A 1 103 ? -4.809 3.995 -9.871 1.00 91.69 103 ALA A O 1
ATOM 771 N N . GLU A 1 104 ? -5.413 3.337 -7.810 1.00 92.88 104 GLU A N 1
ATOM 772 C CA . GLU A 1 104 ? -4.630 4.351 -7.091 1.00 92.88 104 GLU A CA 1
ATOM 773 C C . GLU A 1 104 ? -3.628 3.718 -6.124 1.00 92.88 104 GLU A C 1
ATOM 775 O O . GLU A 1 104 ? -2.459 4.089 -6.144 1.00 92.88 104 GLU A O 1
ATOM 780 N N . MET A 1 105 ? -4.032 2.725 -5.321 1.00 95.12 105 MET A N 1
ATOM 781 C CA . MET A 1 105 ? -3.140 2.165 -4.295 1.00 95.12 105 MET A CA 1
ATOM 782 C C . MET A 1 105 ? -2.178 1.104 -4.831 1.00 95.12 105 MET A C 1
ATOM 784 O O . MET A 1 105 ? -1.016 1.090 -4.442 1.00 95.12 105 MET A O 1
ATOM 788 N N . LEU A 1 106 ? -2.630 0.203 -5.703 1.00 96.69 106 LEU A N 1
ATOM 789 C CA . LEU A 1 106 ? -1.816 -0.886 -6.249 1.00 96.69 106 LEU A CA 1
ATOM 790 C C . LEU A 1 106 ? -0.696 -0.417 -7.205 1.00 96.69 106 LEU A C 1
ATOM 792 O O . LEU A 1 106 ? 0.441 -0.876 -7.043 1.00 96.69 106 LEU A O 1
ATOM 796 N N . PRO A 1 107 ? -0.944 0.489 -8.175 1.00 97.56 107 PRO A N 1
ATOM 797 C CA . PRO A 1 107 ? 0.036 0.853 -9.199 1.00 97.56 107 PRO A CA 1
ATOM 798 C C . PRO A 1 107 ? 1.413 1.310 -8.699 1.00 97.56 107 PRO A C 1
ATOM 800 O O . PRO A 1 107 ? 2.402 0.844 -9.279 1.00 97.56 107 PRO A O 1
ATOM 803 N N . PRO A 1 108 ? 1.550 2.153 -7.650 1.00 97.12 108 PRO A N 1
ATOM 804 C CA . PRO A 1 108 ? 2.873 2.576 -7.203 1.00 97.12 108 PRO A CA 1
ATOM 805 C C . PRO A 1 108 ? 3.714 1.386 -6.729 1.00 97.12 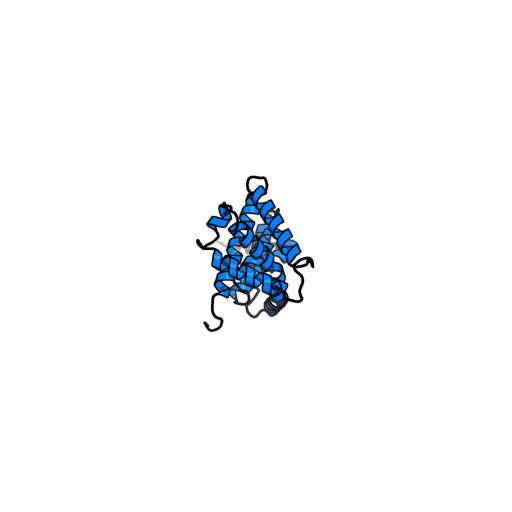108 PRO A C 1
ATOM 807 O O . PRO A 1 108 ? 4.901 1.315 -7.047 1.00 97.12 108 PRO A O 1
ATOM 810 N N . TYR A 1 109 ? 3.101 0.400 -6.062 1.00 98.06 109 TYR A N 1
ATOM 811 C CA . TYR A 1 109 ? 3.793 -0.813 -5.621 1.00 98.06 109 TYR A CA 1
ATOM 812 C C . TYR A 1 109 ? 4.187 -1.720 -6.792 1.00 98.06 109 TYR A C 1
ATOM 814 O O . TYR A 1 109 ? 5.283 -2.281 -6.778 1.00 98.06 109 TYR A O 1
ATOM 822 N N . LEU A 1 110 ? 3.343 -1.834 -7.828 1.00 98.44 110 LEU A N 1
ATOM 823 C CA . LEU A 1 110 ? 3.670 -2.611 -9.031 1.00 98.44 110 LEU A CA 1
ATOM 824 C C . LEU A 1 110 ? 4.884 -2.026 -9.764 1.00 98.44 110 LEU A C 1
ATOM 826 O O . LEU A 1 110 ? 5.825 -2.752 -10.094 1.00 98.44 110 LEU A O 1
ATOM 830 N N . VAL A 1 111 ? 4.883 -0.706 -9.987 1.00 98.38 111 VAL A N 1
ATOM 831 C CA . VAL A 1 111 ? 5.994 -0.012 -10.654 1.00 98.38 111 VAL A CA 1
ATOM 832 C C . VAL A 1 111 ? 7.268 -0.115 -9.817 1.00 98.38 111 VAL A C 1
ATOM 834 O O . VAL A 1 111 ? 8.336 -0.380 -10.372 1.00 98.38 111 VAL A O 1
ATOM 837 N N . ALA A 1 112 ? 7.164 0.017 -8.491 1.00 98.00 112 ALA A N 1
ATOM 838 C CA . ALA A 1 112 ? 8.284 -0.161 -7.572 1.00 98.00 112 ALA A CA 1
ATOM 839 C C . ALA A 1 112 ? 8.893 -1.561 -7.663 1.00 98.00 112 ALA A C 1
ATOM 841 O O . ALA A 1 112 ? 10.096 -1.693 -7.884 1.00 98.00 112 ALA A O 1
ATOM 842 N N . TYR A 1 113 ? 8.066 -2.604 -7.546 1.00 98.31 113 TYR A N 1
ATOM 843 C CA . TYR A 1 113 ? 8.521 -3.990 -7.628 1.00 98.31 113 TYR A CA 1
ATOM 844 C C . TYR A 1 113 ? 9.232 -4.257 -8.950 1.00 98.31 113 TYR A C 1
ATOM 846 O O . TYR A 1 113 ? 10.354 -4.760 -8.947 1.00 98.31 113 TYR A O 1
ATOM 854 N N . LYS A 1 114 ? 8.600 -3.897 -10.076 1.00 98.31 114 LYS A N 1
ATOM 855 C CA . LYS A 1 114 ? 9.178 -4.098 -11.407 1.00 98.31 114 LYS A CA 1
ATOM 856 C C . LYS A 1 114 ? 10.511 -3.365 -11.546 1.00 98.31 114 LYS A C 1
ATOM 858 O O . LYS A 1 114 ? 11.493 -3.971 -11.957 1.00 98.31 114 LYS A O 1
ATOM 863 N N . THR A 1 115 ? 10.566 -2.096 -11.140 1.00 98.31 115 THR A N 1
ATOM 864 C CA . THR A 1 115 ? 11.790 -1.284 -11.216 1.00 98.31 115 THR A CA 1
ATOM 865 C C . THR A 1 115 ? 12.926 -1.912 -10.415 1.00 98.31 115 THR A C 1
ATOM 867 O O . THR A 1 115 ? 14.024 -2.063 -10.937 1.00 98.31 115 THR A O 1
ATOM 870 N N . LEU A 1 116 ? 12.662 -2.325 -9.171 1.00 97.44 116 LEU A N 1
ATOM 871 C CA . LEU A 1 116 ? 13.661 -2.952 -8.303 1.00 97.44 116 LEU A CA 1
ATOM 872 C C . LEU A 1 116 ? 14.101 -4.325 -8.827 1.00 97.44 116 LEU A C 1
ATOM 874 O O . LEU A 1 116 ? 15.276 -4.664 -8.731 1.00 97.44 116 LEU A O 1
ATOM 878 N N . ALA A 1 117 ? 13.178 -5.105 -9.393 1.00 97.06 117 ALA A N 1
ATOM 879 C CA . ALA A 1 117 ? 13.460 -6.419 -9.967 1.00 97.06 117 ALA A CA 1
ATOM 880 C C . ALA A 1 117 ? 14.307 -6.361 -11.249 1.00 97.06 117 ALA A C 1
ATOM 882 O O . ALA A 1 117 ? 14.998 -7.331 -11.549 1.00 97.06 117 ALA A O 1
ATOM 883 N N . GLU A 1 118 ? 14.244 -5.254 -11.992 1.00 96.56 118 GLU A N 1
ATOM 884 C CA . GLU A 1 118 ? 15.008 -5.024 -13.225 1.00 96.56 118 GLU A CA 1
ATOM 885 C C . GLU A 1 118 ? 16.436 -4.508 -12.981 1.00 96.56 118 GLU A C 1
ATOM 887 O O . GLU A 1 118 ? 17.220 -4.430 -13.925 1.00 96.56 118 GLU A O 1
ATOM 892 N N . LEU A 1 119 ? 16.793 -4.138 -11.746 1.00 95.75 119 LEU A N 1
ATOM 893 C CA . LEU A 1 119 ? 18.155 -3.715 -11.422 1.00 95.75 119 LEU A CA 1
ATOM 894 C C . LEU A 1 119 ? 19.123 -4.901 -11.485 1.00 95.75 119 LEU A C 1
ATOM 896 O O . LEU A 1 119 ? 18.846 -5.962 -10.930 1.00 95.75 119 LEU A O 1
ATOM 900 N N . ASP A 1 120 ? 20.312 -4.679 -12.054 1.00 95.12 120 ASP A N 1
ATOM 901 C CA . ASP A 1 120 ? 21.392 -5.680 -12.072 1.00 95.12 120 ASP A CA 1
ATOM 902 C C . ASP A 1 120 ? 21.770 -6.146 -10.653 1.00 95.12 120 ASP A C 1
ATOM 904 O O . ASP A 1 120 ? 22.100 -7.312 -10.425 1.00 95.12 120 ASP A O 1
ATOM 908 N N . ALA A 1 121 ? 21.712 -5.224 -9.688 1.00 93.75 121 ALA A N 1
ATOM 909 C CA . ALA A 1 121 ? 21.965 -5.465 -8.273 1.00 93.75 121 ALA A CA 1
ATOM 910 C C . ALA A 1 121 ? 20.826 -4.865 -7.427 1.00 93.75 121 ALA A C 1
ATOM 912 O O . ALA A 1 121 ? 20.923 -3.713 -6.996 1.00 93.75 121 ALA A O 1
ATOM 913 N N . PRO A 1 122 ? 19.733 -5.611 -7.182 1.00 94.06 122 PRO A N 1
ATOM 914 C CA . PRO A 1 122 ? 18.620 -5.101 -6.394 1.00 94.06 122 PRO A CA 1
ATOM 915 C C . PRO A 1 122 ? 19.026 -4.844 -4.930 1.00 94.06 122 PRO A C 1
ATOM 917 O O . PRO A 1 122 ? 19.843 -5.593 -4.377 1.00 94.06 122 PRO A O 1
ATOM 920 N N . PRO A 1 123 ? 18.413 -3.855 -4.248 1.00 94.50 123 PRO A N 1
ATOM 921 C CA . PRO A 1 123 ? 18.615 -3.634 -2.820 1.00 94.50 123 PRO A CA 1
ATOM 922 C C . PRO A 1 123 ? 18.392 -4.897 -1.986 1.00 94.50 123 PRO A C 1
ATOM 924 O O . PRO A 1 123 ? 17.436 -5.646 -2.204 1.00 94.50 123 PRO A O 1
ATOM 927 N N . ARG A 1 124 ? 19.235 -5.112 -0.967 1.00 93.06 124 ARG A N 1
ATOM 928 C CA . ARG A 1 124 ? 19.169 -6.317 -0.119 1.00 93.06 124 ARG A CA 1
ATOM 929 C C . ARG A 1 124 ? 17.806 -6.509 0.539 1.00 93.06 124 ARG A C 1
ATOM 931 O O . ARG A 1 124 ? 17.338 -7.637 0.618 1.00 93.06 124 ARG A O 1
ATOM 938 N N . VAL A 1 125 ? 17.169 -5.428 0.989 1.00 93.38 125 VAL A N 1
ATOM 939 C CA . VAL A 1 125 ? 15.835 -5.480 1.609 1.00 93.38 125 VAL A CA 1
ATOM 940 C C . VAL A 1 125 ? 14.765 -5.974 0.632 1.00 93.38 125 VAL A C 1
ATOM 942 O O . VAL A 1 125 ? 13.944 -6.813 0.999 1.00 93.38 125 VAL A O 1
ATOM 945 N N . PHE A 1 126 ? 14.822 -5.538 -0.631 1.00 95.19 126 PHE A N 1
ATOM 946 C CA . PHE A 1 126 ? 13.940 -6.034 -1.684 1.00 95.19 126 PHE A CA 1
ATOM 947 C C . PHE A 1 126 ? 14.229 -7.508 -1.968 1.00 95.19 126 PHE A C 1
ATOM 949 O O . PHE A 1 126 ? 13.318 -8.327 -1.927 1.00 95.19 126 PHE A O 1
ATOM 956 N N . ALA A 1 127 ? 15.500 -7.870 -2.168 1.00 93.06 127 ALA A N 1
ATOM 957 C CA . ALA A 1 127 ? 15.900 -9.250 -2.435 1.00 93.06 127 ALA A CA 1
ATOM 958 C C . ALA A 1 127 ? 15.536 -10.218 -1.291 1.00 93.06 127 ALA A C 1
ATOM 960 O O . ALA A 1 127 ? 15.204 -11.368 -1.556 1.00 93.06 127 ALA A O 1
ATOM 961 N N . ALA A 1 128 ? 15.580 -9.757 -0.037 1.00 92.69 128 ALA A N 1
ATOM 962 C CA . ALA A 1 128 ? 15.203 -10.541 1.138 1.00 92.69 128 ALA A CA 1
ATOM 963 C C . ALA A 1 128 ? 13.683 -10.677 1.319 1.00 92.69 128 ALA A C 1
ATOM 965 O O . ALA A 1 128 ? 13.235 -11.622 1.965 1.00 92.69 128 ALA A O 1
ATOM 966 N N . THR A 1 129 ? 12.899 -9.740 0.778 1.00 93.00 129 THR A N 1
ATOM 967 C CA . THR A 1 129 ? 11.436 -9.728 0.929 1.00 93.00 129 THR A CA 1
ATOM 968 C C . THR A 1 129 ? 10.720 -10.359 -0.265 1.00 93.00 129 THR A C 1
ATOM 970 O O . THR A 1 129 ? 9.683 -10.994 -0.088 1.00 93.00 129 THR A O 1
ATOM 973 N N . ALA A 1 130 ? 11.267 -10.214 -1.475 1.00 91.06 130 ALA A N 1
ATOM 974 C CA . ALA A 1 130 ? 10.748 -10.863 -2.671 1.00 91.06 130 ALA A CA 1
ATOM 975 C C . ALA A 1 130 ? 10.887 -12.385 -2.527 1.00 91.06 130 ALA A C 1
ATOM 977 O O . ALA A 1 130 ? 11.991 -12.929 -2.488 1.00 91.06 130 ALA A O 1
ATOM 978 N N . LEU A 1 131 ? 9.752 -13.077 -2.437 1.00 85.19 131 LEU A N 1
ATOM 979 C CA . LEU A 1 131 ? 9.692 -14.501 -2.092 1.00 85.19 131 LEU A CA 1
ATOM 980 C C . LEU A 1 131 ? 10.174 -15.410 -3.233 1.00 85.19 131 LEU A C 1
ATOM 982 O O . LEU A 1 131 ? 10.442 -16.593 -3.017 1.00 85.19 131 LEU A O 1
ATOM 986 N N . ARG A 1 132 ? 10.260 -14.875 -4.456 1.00 86.75 132 ARG A N 1
ATOM 987 C CA . ARG A 1 132 ? 10.528 -15.635 -5.680 1.00 86.75 132 ARG A CA 1
ATOM 988 C C . ARG A 1 132 ? 11.941 -15.394 -6.214 1.00 86.75 132 ARG A C 1
ATOM 990 O O . ARG A 1 132 ? 12.391 -14.253 -6.362 1.00 86.75 132 ARG A O 1
ATOM 997 N N . LEU A 1 133 ? 12.628 -16.489 -6.556 1.00 84.44 133 LEU A N 1
ATOM 998 C CA . LEU A 1 133 ? 13.924 -16.446 -7.245 1.00 84.44 133 LEU A CA 1
ATOM 999 C C . LEU A 1 133 ? 13.754 -15.990 -8.698 1.00 84.44 133 LEU A C 1
ATOM 1001 O O . LEU A 1 133 ? 14.409 -15.037 -9.113 1.00 84.44 133 LEU A O 1
ATOM 1005 N N . ASP A 1 134 ? 12.837 -16.628 -9.428 1.00 91.88 134 ASP A N 1
ATOM 1006 C CA . ASP A 1 134 ? 12.415 -16.187 -10.757 1.00 91.88 134 ASP A CA 1
ATOM 1007 C C . ASP A 1 134 ? 11.265 -15.180 -10.639 1.00 91.88 134 ASP A C 1
ATOM 1009 O O . ASP A 1 134 ? 10.171 -15.509 -10.176 1.00 91.88 134 ASP A O 1
ATOM 1013 N N . LYS A 1 135 ? 11.539 -13.939 -11.048 1.00 94.81 135 LYS A N 1
ATOM 1014 C CA . LYS A 1 135 ? 10.593 -12.816 -10.999 1.00 94.81 135 LYS A CA 1
ATOM 1015 C C . LYS A 1 135 ? 9.875 -12.594 -12.328 1.00 94.81 135 LYS A C 1
ATOM 1017 O O . LYS A 1 135 ? 8.955 -11.781 -12.369 1.00 94.81 135 LYS A O 1
ATOM 1022 N N . ALA A 1 136 ? 10.244 -13.307 -13.397 1.00 96.31 136 ALA A N 1
ATOM 1023 C CA . ALA A 1 136 ? 9.654 -13.106 -14.718 1.00 96.31 136 ALA A CA 1
ATOM 1024 C C . ALA A 1 136 ? 8.121 -13.284 -14.735 1.00 96.31 136 ALA A C 1
ATOM 1026 O O . ALA A 1 136 ? 7.453 -12.439 -15.332 1.00 96.31 136 ALA A O 1
ATOM 1027 N N . PRO A 1 137 ? 7.522 -14.278 -14.040 1.00 96.50 137 PRO A N 1
ATOM 1028 C CA . PRO A 1 137 ? 6.064 -14.407 -13.990 1.00 96.50 137 PRO A CA 1
ATOM 1029 C C . PRO A 1 137 ? 5.376 -13.224 -13.296 1.00 96.50 137 PRO A C 1
ATOM 1031 O O . PRO A 1 137 ? 4.346 -12.744 -13.765 1.00 96.50 137 PRO A O 1
ATOM 1034 N N . VAL A 1 138 ? 5.972 -12.713 -12.212 1.00 96.81 138 VAL A N 1
ATOM 1035 C CA . VAL A 1 138 ? 5.441 -11.556 -11.475 1.00 96.81 138 VAL A CA 1
ATOM 1036 C C . VAL A 1 138 ? 5.519 -10.300 -12.342 1.00 96.81 138 VAL A C 1
ATOM 1038 O O . VAL A 1 138 ? 4.541 -9.568 -12.443 1.00 96.81 138 VAL A O 1
ATOM 1041 N N . ILE A 1 139 ? 6.649 -10.080 -13.024 1.00 97.94 139 ILE A N 1
ATOM 1042 C CA . ILE A 1 139 ? 6.831 -8.951 -13.950 1.00 97.94 139 ILE A CA 1
ATOM 1043 C C . ILE A 1 139 ? 5.818 -9.017 -15.100 1.00 97.94 139 ILE A C 1
ATOM 1045 O O . ILE A 1 139 ? 5.207 -8.004 -15.426 1.00 97.94 139 ILE A O 1
ATOM 1049 N N . ALA A 1 140 ? 5.577 -10.199 -15.674 1.00 97.94 140 ALA A N 1
ATOM 1050 C CA . ALA A 1 140 ? 4.584 -10.362 -16.734 1.00 97.94 140 ALA A CA 1
ATOM 1051 C C . ALA A 1 140 ? 3.157 -10.034 -16.255 1.00 97.94 140 ALA A C 1
ATOM 1053 O O . ALA A 1 140 ? 2.404 -9.374 -16.972 1.00 97.94 140 ALA A O 1
ATOM 1054 N N . ALA A 1 141 ? 2.791 -10.446 -15.037 1.00 97.94 141 ALA A N 1
ATOM 1055 C CA . ALA A 1 141 ? 1.504 -10.092 -14.442 1.00 97.94 141 ALA A CA 1
ATOM 1056 C C . ALA A 1 141 ? 1.392 -8.591 -14.139 1.00 97.94 141 ALA A C 1
ATOM 1058 O O . ALA A 1 141 ? 0.345 -7.997 -14.393 1.00 97.94 141 ALA A O 1
ATOM 1059 N N . I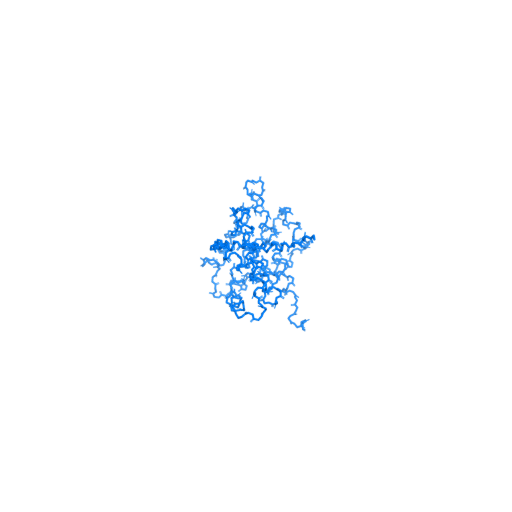LE A 1 142 ? 2.468 -7.962 -13.652 1.00 98.31 142 ILE A N 1
ATOM 1060 C CA . ILE A 1 142 ? 2.537 -6.505 -13.469 1.00 98.31 142 ILE A CA 1
ATOM 1061 C C . ILE A 1 142 ? 2.277 -5.788 -14.796 1.00 98.31 142 ILE A C 1
ATOM 1063 O O . ILE A 1 142 ? 1.448 -4.883 -14.848 1.00 98.31 142 ILE A O 1
ATOM 1067 N N . ASP A 1 143 ? 2.946 -6.207 -15.869 1.00 98.31 143 ASP A N 1
ATOM 1068 C CA . ASP A 1 143 ? 2.793 -5.590 -17.187 1.00 98.31 143 ASP A CA 1
ATOM 1069 C C . ASP A 1 143 ? 1.375 -5.736 -17.730 1.00 98.31 143 ASP A C 1
ATOM 1071 O O . ASP A 1 143 ? 0.814 -4.770 -18.249 1.00 98.31 143 ASP A O 1
ATOM 1075 N N . ALA A 1 144 ? 0.765 -6.909 -17.547 1.00 98.00 144 ALA A N 1
ATOM 1076 C CA . ALA A 1 144 ? -0.629 -7.129 -17.901 1.00 98.00 144 ALA A CA 1
ATOM 1077 C C . ALA A 1 144 ? -1.569 -6.198 -17.116 1.00 98.00 144 ALA A C 1
ATOM 1079 O O . ALA A 1 144 ? -2.413 -5.543 -17.726 1.00 98.00 144 ALA A O 1
ATOM 1080 N N . LYS A 1 145 ? -1.393 -6.074 -15.791 1.00 97.44 145 LYS A N 1
ATOM 1081 C CA . LYS A 1 145 ? -2.245 -5.213 -14.957 1.00 97.44 145 LYS A CA 1
ATOM 1082 C C . LYS A 1 145 ? -2.064 -3.729 -15.275 1.00 97.44 145 LYS A C 1
ATOM 1084 O O . LYS A 1 145 ? -3.047 -3.003 -15.368 1.00 97.44 145 LYS A O 1
ATOM 1089 N N . LEU A 1 146 ? -0.833 -3.259 -15.484 1.00 97.50 146 LEU A N 1
ATOM 1090 C CA . LEU A 1 146 ? -0.584 -1.867 -15.873 1.00 97.50 146 LEU A CA 1
ATOM 1091 C C . LEU A 1 146 ? -1.156 -1.555 -17.264 1.00 97.50 146 LEU A C 1
ATOM 1093 O O . LEU A 1 146 ? -1.672 -0.459 -17.473 1.00 97.50 146 LEU A O 1
ATOM 1097 N N . ALA A 1 147 ? -1.109 -2.506 -18.202 1.00 97.44 147 ALA A N 1
ATOM 1098 C CA . ALA A 1 147 ? -1.732 -2.353 -19.515 1.00 97.44 147 ALA A CA 1
ATOM 1099 C C . ALA A 1 147 ? -3.269 -2.337 -19.437 1.00 97.44 147 ALA A C 1
ATOM 1101 O O . ALA A 1 147 ? -3.896 -1.514 -20.101 1.00 97.44 147 ALA A O 1
ATOM 1102 N N . GLU A 1 148 ? -3.870 -3.202 -18.612 1.00 96.75 148 GLU A N 1
ATOM 1103 C CA . GLU A 1 148 ? -5.310 -3.200 -18.314 1.00 96.75 148 GLU A CA 1
ATOM 1104 C C . GLU A 1 148 ? -5.752 -1.836 -17.770 1.00 96.75 148 GLU A C 1
ATOM 1106 O O . GLU A 1 148 ? -6.678 -1.226 -18.303 1.00 96.75 148 GLU A O 1
ATOM 1111 N N . LEU A 1 149 ? -5.045 -1.321 -16.760 1.00 95.50 149 LEU A N 1
ATOM 1112 C CA . LEU A 1 149 ? -5.326 -0.018 -16.160 1.00 95.50 149 LEU A CA 1
ATOM 1113 C C . LEU A 1 149 ? -5.171 1.126 -17.173 1.00 95.50 149 LEU A C 1
ATOM 1115 O O . LEU A 1 149 ? -6.018 2.016 -17.228 1.00 95.50 149 LEU A O 1
ATOM 1119 N N . ALA A 1 150 ? -4.134 1.073 -18.014 1.00 95.56 150 ALA A N 1
ATOM 1120 C CA . ALA A 1 150 ? -3.890 2.070 -19.052 1.00 95.56 150 ALA A CA 1
ATOM 1121 C C . ALA A 1 150 ? -4.921 2.065 -20.188 1.00 95.56 150 ALA A C 1
ATOM 1123 O O . ALA A 1 150 ? -5.105 3.092 -20.842 1.00 95.56 150 ALA A O 1
ATOM 1124 N N . ALA A 1 151 ? -5.577 0.930 -20.433 1.00 96.19 151 ALA A N 1
ATOM 1125 C CA . ALA A 1 151 ? -6.658 0.810 -21.405 1.00 96.19 151 ALA A CA 1
ATOM 1126 C C . ALA A 1 151 ? -8.019 1.275 -20.856 1.00 96.19 151 ALA A C 1
ATOM 1128 O O . ALA A 1 151 ? -8.954 1.453 -21.637 1.00 96.19 151 ALA A O 1
ATOM 1129 N N . GLY A 1 152 ? -8.145 1.452 -19.537 1.00 92.31 152 GLY A N 1
ATOM 1130 C CA . GLY A 1 152 ? -9.350 1.979 -18.905 1.00 92.31 152 GLY A CA 1
ATOM 1131 C C . GLY A 1 152 ? -9.518 3.492 -19.088 1.00 92.31 152 GLY A C 1
ATOM 1132 O O . GLY A 1 152 ? -8.575 4.219 -19.386 1.00 92.31 152 GLY A O 1
ATOM 1133 N N . ASP A 1 153 ? -10.731 3.989 -18.833 1.00 88.94 153 ASP A N 1
ATOM 1134 C CA . ASP A 1 153 ? -11.060 5.422 -18.941 1.00 88.94 153 ASP A CA 1
ATOM 1135 C C . ASP A 1 153 ? -10.585 6.260 -17.735 1.00 88.94 153 ASP A C 1
ATOM 1137 O O . ASP A 1 153 ? -10.783 7.478 -17.692 1.00 88.94 153 ASP A O 1
ATOM 1141 N N . ARG A 1 154 ? -9.977 5.626 -16.722 1.00 89.94 154 ARG A N 1
ATOM 1142 C CA . ARG A 1 154 ? -9.518 6.302 -15.502 1.00 89.94 154 ARG A CA 1
ATOM 1143 C C . ARG A 1 154 ? -8.036 6.684 -15.628 1.00 89.94 154 ARG A C 1
ATOM 1145 O O . ARG A 1 154 ? -7.213 5.809 -15.908 1.00 89.94 154 ARG A O 1
ATOM 1152 N N . PRO A 1 155 ? -7.667 7.958 -15.395 1.00 89.69 155 PRO A N 1
ATOM 1153 C CA . PRO A 1 155 ? -6.263 8.343 -15.336 1.00 89.69 155 PRO A CA 1
ATOM 1154 C C . PRO A 1 155 ? -5.589 7.738 -14.099 1.00 89.69 155 PRO A C 1
ATOM 1156 O O . PRO A 1 155 ? -6.259 7.375 -13.130 1.00 89.69 155 PRO A O 1
ATOM 1159 N N . ALA A 1 156 ? -4.259 7.681 -14.118 1.00 92.19 156 ALA A N 1
ATOM 1160 C CA . ALA A 1 156 ? -3.489 7.299 -12.943 1.00 92.19 156 ALA A CA 1
ATOM 1161 C C . ALA A 1 156 ? -3.645 8.337 -11.814 1.00 92.19 156 ALA A C 1
ATOM 1163 O O . ALA A 1 156 ? -4.181 9.436 -12.012 1.00 92.19 156 ALA A O 1
ATOM 1164 N N . GLU A 1 157 ? -3.127 8.003 -10.632 1.00 87.25 157 GLU A N 1
ATOM 1165 C CA . GLU A 1 157 ? -3.086 8.904 -9.479 1.00 87.25 157 GLU A CA 1
ATOM 1166 C C . GLU A 1 157 ? -2.568 10.307 -9.864 1.00 87.25 157 GLU A C 1
ATOM 1168 O O . GLU A 1 157 ? -1.611 10.476 -10.630 1.00 87.25 157 GLU A O 1
ATOM 1173 N N . GLY A 1 158 ? -3.241 11.343 -9.355 1.00 86.94 158 GLY A N 1
ATOM 1174 C CA . GLY A 1 158 ? -2.938 12.737 -9.685 1.00 86.94 158 GLY A CA 1
ATOM 1175 C C . GLY A 1 158 ? -3.397 13.176 -11.082 1.00 86.94 158 GLY A C 1
ATOM 1176 O O . GLY A 1 158 ? -3.040 14.270 -11.514 1.00 86.94 158 GLY A O 1
ATOM 1177 N N . GLY A 1 159 ? -4.178 12.352 -11.792 1.00 90.50 159 GLY A N 1
ATOM 1178 C CA . GLY A 1 159 ? -4.754 12.686 -13.098 1.00 90.50 159 GLY A CA 1
ATOM 1179 C C . GLY A 1 159 ? -3.765 12.601 -14.263 1.00 90.50 159 GLY A C 1
ATOM 1180 O O . GLY A 1 159 ? -4.051 13.116 -15.344 1.00 90.50 159 GLY A O 1
ATOM 1181 N N . LYS A 1 160 ? -2.595 11.986 -14.053 1.00 90.69 160 LYS A N 1
ATOM 1182 C CA . LYS A 1 160 ? -1.548 11.879 -15.074 1.00 90.69 160 LYS A CA 1
ATOM 1183 C C . LYS A 1 160 ? -1.887 10.804 -16.116 1.00 90.69 160 LYS A C 1
ATOM 1185 O O . LYS A 1 160 ? -2.485 9.780 -15.767 1.00 90.69 160 LYS A O 1
ATOM 1190 N N . PRO A 1 161 ? -1.452 10.970 -17.378 1.00 94.31 161 PRO A N 1
ATOM 1191 C CA . PRO A 1 161 ? -1.425 9.872 -18.335 1.00 94.31 161 PRO A CA 1
ATOM 1192 C C . PRO A 1 161 ? -0.582 8.705 -17.807 1.00 94.31 161 PRO A C 1
ATOM 1194 O O . PRO A 1 161 ? 0.495 8.912 -17.248 1.00 94.31 161 PRO A O 1
ATOM 1197 N N . TRP A 1 162 ? -1.037 7.472 -18.030 1.00 95.25 162 TRP A N 1
ATOM 1198 C CA . TRP A 1 162 ? -0.371 6.264 -17.529 1.00 95.25 162 TRP A CA 1
ATOM 1199 C C . TRP A 1 162 ? 1.123 6.152 -17.882 1.00 95.25 162 TRP A C 1
ATOM 1201 O O . TRP A 1 162 ? 1.906 5.854 -16.979 1.00 95.25 162 TRP A O 1
ATOM 1211 N N . PRO A 1 163 ? 1.575 6.443 -19.121 1.00 96.00 163 PRO A N 1
ATOM 1212 C CA . PRO A 1 163 ? 3.004 6.413 -19.436 1.00 96.00 163 PRO A CA 1
ATOM 1213 C C . PRO A 1 163 ? 3.833 7.402 -18.604 1.00 96.00 163 PRO A C 1
ATOM 1215 O O . PRO A 1 163 ? 4.925 7.063 -18.153 1.00 96.00 163 PRO A O 1
ATOM 1218 N N . GLU A 1 164 ? 3.306 8.606 -18.365 1.00 96.56 164 GLU A N 1
ATOM 1219 C CA . GLU A 1 164 ? 3.976 9.637 -17.564 1.00 96.56 164 GLU A CA 1
ATOM 1220 C C . GLU A 1 164 ? 3.999 9.271 -16.078 1.00 96.56 164 GLU A C 1
ATOM 1222 O O . GLU A 1 164 ? 5.006 9.484 -15.404 1.00 96.56 164 GLU A O 1
ATOM 1227 N N . TYR A 1 165 ? 2.908 8.691 -15.570 1.00 96.69 165 TYR A N 1
ATOM 1228 C CA . TYR A 1 165 ? 2.844 8.169 -14.208 1.00 96.69 165 TYR A CA 1
ATOM 1229 C C . TYR A 1 165 ? 3.890 7.072 -13.984 1.00 96.69 165 TYR A C 1
ATOM 1231 O O . TYR A 1 165 ? 4.683 7.169 -13.052 1.00 96.69 165 TYR A O 1
ATOM 1239 N N . ILE A 1 166 ? 3.940 6.061 -14.859 1.00 97.69 166 ILE A N 1
ATOM 1240 C CA . ILE A 1 166 ? 4.880 4.939 -14.733 1.00 97.69 166 ILE A CA 1
ATOM 1241 C C . ILE A 1 166 ? 6.327 5.439 -14.780 1.00 97.69 166 ILE A C 1
ATOM 1243 O O . ILE A 1 166 ? 7.132 5.039 -13.940 1.00 97.69 166 ILE A O 1
ATOM 1247 N N . ALA A 1 167 ? 6.656 6.329 -15.722 1.00 97.94 167 ALA A N 1
ATOM 1248 C CA . ALA A 1 167 ? 7.995 6.906 -15.825 1.00 97.94 167 ALA A CA 1
ATOM 1249 C C . ALA A 1 167 ? 8.370 7.701 -14.564 1.00 97.94 167 ALA A C 1
ATOM 1251 O O . ALA A 1 167 ? 9.412 7.446 -13.967 1.00 97.94 167 ALA A O 1
ATOM 1252 N N . GLY A 1 168 ? 7.489 8.593 -14.101 1.00 97.69 168 GLY A N 1
ATOM 1253 C CA . GLY A 1 168 ? 7.742 9.394 -12.903 1.00 97.69 168 GLY A CA 1
ATOM 1254 C C . GLY A 1 168 ? 7.887 8.552 -11.633 1.00 97.69 168 GLY A C 1
ATOM 1255 O O . GLY A 1 168 ? 8.754 8.827 -10.806 1.00 97.69 168 GLY A O 1
ATOM 1256 N N . THR A 1 169 ? 7.080 7.500 -11.484 1.00 97.31 169 THR A N 1
ATOM 1257 C CA . THR A 1 169 ? 7.177 6.581 -10.343 1.00 97.31 169 THR A CA 1
ATOM 1258 C C . THR A 1 169 ? 8.457 5.747 -10.406 1.00 97.31 169 THR A C 1
ATOM 1260 O O . THR A 1 169 ? 9.106 5.567 -9.378 1.00 97.31 169 THR A O 1
ATOM 1263 N N . ARG A 1 170 ? 8.880 5.293 -11.596 1.00 97.88 170 ARG A N 1
ATOM 1264 C CA . ARG A 1 170 ? 10.181 4.626 -11.792 1.00 97.88 170 ARG A CA 1
ATOM 1265 C C . ARG A 1 170 ? 11.334 5.532 -11.360 1.00 97.88 170 ARG A C 1
ATOM 1267 O O . ARG A 1 170 ? 12.189 5.092 -10.596 1.00 97.88 170 ARG A O 1
ATOM 1274 N N . ASP A 1 171 ? 11.337 6.785 -11.805 1.00 97.94 171 ASP A N 1
ATOM 1275 C CA . ASP A 1 171 ? 12.381 7.751 -11.453 1.00 97.94 171 ASP A CA 1
ATOM 1276 C C . ASP A 1 171 ? 12.424 8.007 -9.939 1.00 97.94 171 ASP A C 1
ATOM 1278 O O . ASP A 1 171 ? 13.499 8.023 -9.340 1.00 97.94 171 ASP A O 1
ATOM 1282 N N . ALA A 1 172 ? 11.258 8.128 -9.293 1.00 95.56 172 ALA A N 1
ATOM 1283 C CA . ALA A 1 172 ? 11.168 8.268 -7.841 1.00 95.56 172 ALA A CA 1
ATOM 1284 C C . ALA A 1 172 ? 11.721 7.038 -7.097 1.00 95.56 172 ALA A C 1
ATOM 1286 O O . ALA A 1 172 ? 12.465 7.188 -6.129 1.00 95.56 172 ALA A O 1
ATOM 1287 N N . VAL A 1 173 ? 11.411 5.823 -7.568 1.00 95.94 173 VAL A N 1
ATOM 1288 C CA . VAL A 1 173 ? 11.943 4.571 -7.001 1.00 95.94 173 VAL A CA 1
ATOM 1289 C C . VAL A 1 173 ? 13.464 4.530 -7.091 1.00 95.94 173 VAL A C 1
ATOM 1291 O O . VAL A 1 173 ? 14.118 4.189 -6.109 1.00 95.94 173 VAL A O 1
ATOM 1294 N N . LEU A 1 174 ? 14.037 4.894 -8.241 1.00 95.56 174 LEU A N 1
ATOM 1295 C CA . LEU A 1 174 ? 15.491 4.942 -8.409 1.00 95.56 174 LEU A CA 1
ATOM 1296 C C . LEU A 1 174 ? 16.123 5.978 -7.469 1.00 95.56 174 LEU A C 1
ATOM 1298 O O . LEU A 1 174 ? 17.117 5.675 -6.816 1.00 95.56 174 LEU A O 1
ATOM 1302 N N . GLY A 1 175 ? 15.486 7.140 -7.296 1.00 92.44 175 GLY A N 1
ATOM 1303 C CA . GLY A 1 175 ? 15.907 8.128 -6.302 1.00 92.44 175 GLY A CA 1
ATOM 1304 C C . GLY A 1 175 ? 15.905 7.591 -4.864 1.00 92.44 175 GLY A C 1
ATOM 1305 O O . GLY A 1 175 ? 16.816 7.901 -4.099 1.00 92.44 175 GLY A O 1
ATOM 1306 N N . PHE A 1 176 ? 14.936 6.748 -4.488 1.00 90.25 176 PHE A N 1
ATOM 1307 C CA . PHE A 1 176 ? 14.941 6.085 -3.176 1.00 90.25 176 PHE A CA 1
ATOM 1308 C C . PHE A 1 176 ? 16.053 5.045 -3.034 1.00 90.25 176 PHE A C 1
ATOM 1310 O O . PHE A 1 176 ? 16.608 4.899 -1.946 1.00 90.25 176 PHE A O 1
ATOM 1317 N N . VAL A 1 177 ? 16.395 4.325 -4.107 1.00 92.50 177 VAL A N 1
ATOM 1318 C CA . VAL A 1 177 ? 17.532 3.390 -4.104 1.00 92.50 177 VAL A CA 1
ATOM 1319 C C . VAL A 1 177 ? 18.831 4.128 -3.797 1.00 92.50 177 VAL A C 1
ATOM 1321 O O . VAL A 1 177 ? 19.593 3.673 -2.945 1.00 92.50 177 VAL A O 1
ATOM 1324 N N . ASP A 1 178 ? 19.032 5.299 -4.396 1.00 89.25 178 ASP A N 1
ATOM 1325 C CA . ASP A 1 178 ? 20.217 6.126 -4.153 1.00 89.25 178 ASP A CA 1
ATOM 1326 C C . ASP A 1 178 ? 20.298 6.647 -2.702 1.00 89.25 178 ASP A C 1
ATOM 1328 O O . ASP A 1 178 ? 21.386 6.916 -2.192 1.00 89.25 178 ASP A O 1
ATOM 1332 N N . GLN A 1 179 ? 19.159 6.760 -2.008 1.00 86.56 179 GLN A N 1
ATOM 1333 C CA . GLN A 1 179 ? 19.070 7.239 -0.621 1.00 86.56 179 GLN A CA 1
ATOM 1334 C C . GLN A 1 179 ? 19.287 6.150 0.440 1.00 86.56 179 GLN A C 1
ATOM 1336 O O . GLN A 1 179 ? 19.417 6.483 1.616 1.00 86.56 179 GLN A O 1
ATOM 1341 N N . LEU A 1 180 ? 19.354 4.866 0.067 1.00 87.75 180 LEU A N 1
ATOM 1342 C CA . LEU A 1 180 ? 19.448 3.756 1.031 1.00 87.75 180 LEU A CA 1
ATOM 1343 C C . LEU A 1 180 ? 20.655 3.846 1.974 1.00 87.75 180 LEU A C 1
ATOM 1345 O O . LEU A 1 180 ? 20.576 3.399 3.114 1.00 87.75 180 LEU A O 1
ATOM 1349 N N . GLU A 1 181 ? 21.765 4.413 1.506 1.00 80.06 181 GLU A N 1
ATOM 1350 C CA . GLU A 1 181 ? 23.000 4.578 2.286 1.00 80.06 181 GLU A CA 1
ATOM 1351 C C . GLU A 1 181 ? 23.046 5.931 3.040 1.00 80.06 181 GLU A C 1
ATOM 1353 O O . GLU A 1 181 ? 24.036 6.240 3.705 1.00 80.06 181 GLU A O 1
ATOM 1358 N N . GLY A 1 182 ? 22.002 6.761 2.922 1.00 81.88 182 GLY A N 1
ATOM 1359 C CA . GLY A 1 182 ? 21.927 8.120 3.462 1.00 81.88 182 GLY A CA 1
ATOM 1360 C C . GLY A 1 182 ? 20.933 8.304 4.617 1.00 81.88 182 GLY A C 1
ATOM 1361 O O . GLY A 1 182 ? 20.336 7.360 5.135 1.00 81.88 182 GLY A O 1
ATOM 1362 N N . GLU A 1 183 ? 20.748 9.561 5.031 1.00 74.31 183 GLU A N 1
ATOM 1363 C CA . GLU A 1 183 ? 19.684 9.944 5.968 1.00 74.31 183 GLU A CA 1
ATOM 1364 C C . GLU A 1 183 ? 18.314 9.608 5.353 1.00 74.31 183 GLU A C 1
ATOM 1366 O O . GLU A 1 183 ? 18.032 9.993 4.221 1.00 74.31 183 GLU A O 1
ATOM 1371 N N . GLY A 1 184 ? 17.485 8.850 6.079 1.00 80.12 184 GLY A N 1
ATOM 1372 C CA . GLY A 1 184 ? 16.219 8.311 5.561 1.00 80.12 184 GLY A CA 1
ATOM 1373 C C . GLY A 1 184 ? 16.315 6.911 4.936 1.00 80.12 184 GLY A C 1
ATOM 1374 O O . GLY A 1 184 ? 15.290 6.361 4.529 1.00 80.12 184 GLY A O 1
ATOM 1375 N N . GLY A 1 185 ? 17.500 6.288 4.918 1.00 85.88 185 GLY A N 1
ATOM 1376 C CA . GLY A 1 185 ? 17.703 4.943 4.364 1.00 85.88 185 GLY A CA 1
ATOM 1377 C C . GLY A 1 185 ? 16.780 3.869 4.955 1.00 85.88 185 GLY A C 1
ATOM 1378 O O . GLY A 1 185 ? 16.270 3.028 4.217 1.00 85.88 185 GLY A O 1
ATOM 1379 N N . ASP A 1 186 ? 16.467 3.940 6.254 1.00 87.38 186 ASP A N 1
ATOM 1380 C CA . ASP A 1 186 ? 15.534 3.010 6.909 1.00 87.38 186 ASP A CA 1
ATOM 1381 C C . ASP A 1 186 ? 14.097 3.144 6.380 1.00 87.38 186 ASP A C 1
ATOM 1383 O O . ASP A 1 186 ? 13.404 2.141 6.195 1.00 87.38 186 ASP A O 1
ATOM 1387 N N . GLN A 1 187 ? 13.650 4.371 6.088 1.00 87.44 187 GLN A N 1
ATOM 1388 C CA . GLN A 1 187 ? 12.322 4.630 5.525 1.00 87.44 187 GLN A CA 1
ATOM 1389 C C . GLN A 1 187 ? 12.244 4.129 4.080 1.00 87.44 187 GLN A C 1
ATOM 1391 O O . GLN A 1 187 ? 11.293 3.431 3.722 1.00 87.44 187 GLN A O 1
ATOM 1396 N N . ALA A 1 188 ? 13.277 4.404 3.276 1.00 89.56 188 ALA A N 1
ATOM 1397 C CA . ALA A 1 188 ? 13.397 3.867 1.922 1.00 89.56 188 ALA A CA 1
ATOM 1398 C C . ALA A 1 188 ? 13.407 2.328 1.934 1.00 89.56 188 ALA A C 1
ATOM 1400 O O . ALA A 1 188 ? 12.682 1.689 1.169 1.00 89.56 188 ALA A O 1
ATOM 1401 N N . ALA A 1 189 ? 14.158 1.714 2.854 1.00 92.12 189 ALA A N 1
ATOM 1402 C CA . ALA A 1 189 ? 14.220 0.266 2.990 1.00 92.12 189 ALA A CA 1
ATOM 1403 C C . ALA A 1 189 ? 12.869 -0.341 3.401 1.00 92.12 189 ALA A C 1
ATOM 1405 O O . ALA A 1 189 ? 12.437 -1.338 2.813 1.00 92.12 189 ALA A O 1
ATOM 1406 N N . ALA A 1 190 ? 12.179 0.267 4.370 1.00 91.44 190 ALA A N 1
ATOM 1407 C CA . ALA A 1 190 ? 10.849 -0.158 4.795 1.00 91.44 190 ALA A CA 1
ATOM 1408 C C . ALA A 1 190 ? 9.845 -0.102 3.634 1.00 91.44 190 ALA A C 1
ATOM 1410 O O . ALA A 1 190 ? 9.124 -1.074 3.402 1.00 91.44 190 ALA A O 1
ATOM 1411 N N . TRP A 1 191 ? 9.850 0.985 2.859 1.00 93.38 191 TRP A N 1
ATOM 1412 C CA . TRP A 1 191 ? 8.968 1.153 1.706 1.00 93.38 191 TRP A CA 1
ATOM 1413 C C . TRP A 1 191 ? 9.240 0.128 0.592 1.00 93.38 191 TRP A C 1
ATOM 1415 O O . TRP A 1 191 ? 8.306 -0.455 0.032 1.00 93.38 191 TRP A O 1
ATOM 1425 N N . MET A 1 192 ? 10.512 -0.171 0.304 1.00 94.38 192 MET A N 1
ATOM 1426 C CA . MET A 1 192 ? 10.884 -1.208 -0.670 1.00 94.38 192 MET A CA 1
ATOM 1427 C C . MET A 1 192 ? 10.450 -2.603 -0.215 1.00 94.38 192 MET A C 1
ATOM 1429 O O . MET A 1 192 ? 9.928 -3.383 -1.014 1.00 94.38 192 MET A O 1
ATOM 1433 N N . GLY A 1 193 ? 10.628 -2.916 1.072 1.00 94.88 193 GLY A N 1
ATOM 1434 C CA . GLY A 1 193 ? 10.139 -4.163 1.658 1.00 94.88 193 GLY A CA 1
ATOM 1435 C C . GLY A 1 193 ? 8.613 -4.277 1.576 1.00 94.88 193 GLY A C 1
ATOM 1436 O O . GLY A 1 193 ? 8.085 -5.316 1.180 1.00 94.88 193 GLY A O 1
ATOM 1437 N N . GLN A 1 194 ? 7.885 -3.201 1.880 1.00 95.19 194 GLN A N 1
ATOM 1438 C CA . GLN A 1 194 ? 6.424 -3.168 1.759 1.00 95.19 194 GLN A CA 1
ATOM 1439 C C . GLN A 1 194 ? 5.959 -3.368 0.318 1.00 95.19 194 GLN A C 1
ATOM 1441 O O . GLN A 1 194 ? 5.086 -4.201 0.085 1.00 95.19 194 GLN A O 1
ATOM 1446 N N . SER A 1 195 ? 6.585 -2.682 -0.640 1.00 96.12 195 SER A N 1
ATOM 1447 C CA . SER A 1 195 ? 6.306 -2.852 -2.070 1.00 96.12 195 SER A CA 1
ATOM 1448 C C . SER A 1 195 ? 6.477 -4.307 -2.503 1.00 96.12 195 SER A C 1
ATOM 1450 O O . SER A 1 195 ? 5.577 -4.880 -3.116 1.00 96.12 195 SER A O 1
ATOM 1452 N N . ALA A 1 196 ? 7.590 -4.941 -2.111 1.00 97.12 196 ALA A N 1
ATOM 1453 C CA . ALA A 1 196 ? 7.828 -6.356 -2.374 1.00 97.12 196 ALA A CA 1
ATOM 1454 C C . ALA A 1 196 ? 6.711 -7.236 -1.800 1.00 97.12 196 ALA A C 1
ATOM 1456 O O . ALA A 1 196 ? 6.117 -8.044 -2.509 1.00 97.12 196 ALA A O 1
ATOM 1457 N N . ARG A 1 197 ? 6.378 -7.041 -0.523 1.00 97.44 197 ARG A N 1
ATOM 1458 C CA . ARG A 1 197 ? 5.373 -7.848 0.172 1.00 97.44 197 ARG A CA 1
ATOM 1459 C C . ARG A 1 197 ? 3.970 -7.697 -0.422 1.00 97.44 197 ARG A C 1
ATOM 1461 O O . ARG A 1 197 ? 3.278 -8.703 -0.574 1.00 97.44 197 ARG A O 1
ATOM 1468 N N . ILE A 1 198 ? 3.547 -6.474 -0.740 1.00 98.19 198 ILE A N 1
ATOM 1469 C CA . ILE A 1 198 ? 2.224 -6.189 -1.315 1.00 98.19 198 ILE A CA 1
ATOM 1470 C C . ILE A 1 198 ? 2.088 -6.882 -2.671 1.00 98.19 198 ILE A C 1
ATOM 1472 O O . ILE A 1 198 ? 1.133 -7.626 -2.878 1.00 98.19 198 ILE A O 1
ATOM 1476 N N . VAL A 1 199 ? 3.071 -6.717 -3.560 1.00 98.31 199 VAL A N 1
ATOM 1477 C CA . VAL A 1 199 ? 3.012 -7.285 -4.915 1.00 98.31 199 VAL A CA 1
ATOM 1478 C C . VAL A 1 199 ? 3.088 -8.809 -4.908 1.00 98.31 199 VAL A C 1
ATOM 1480 O O . VAL A 1 199 ? 2.353 -9.453 -5.649 1.00 98.31 199 VAL A O 1
ATOM 1483 N N . GLU A 1 200 ? 3.920 -9.416 -4.059 1.00 97.50 200 GLU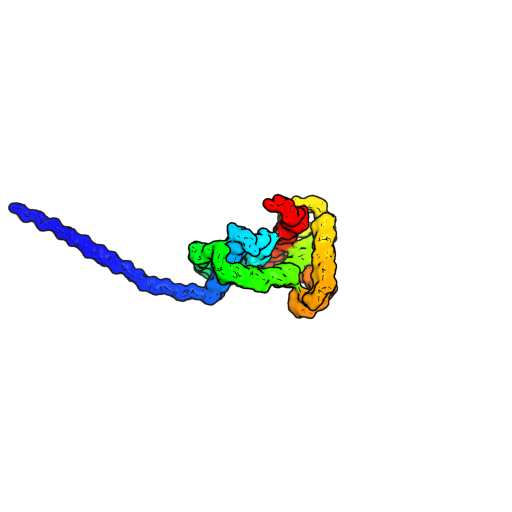 A N 1
ATOM 1484 C CA . GLU A 1 200 ? 3.995 -10.882 -3.959 1.00 97.50 200 GLU A CA 1
ATOM 1485 C C . GLU A 1 200 ? 2.674 -11.491 -3.460 1.00 97.50 200 GLU A C 1
ATOM 1487 O O . GLU A 1 200 ? 2.296 -12.578 -3.908 1.00 97.50 200 GLU A O 1
ATOM 1492 N N . THR A 1 201 ? 1.975 -10.780 -2.565 1.00 97.50 201 THR A N 1
ATOM 1493 C CA . THR A 1 201 ? 0.656 -11.164 -2.034 1.00 97.50 201 THR A CA 1
ATOM 1494 C C . THR A 1 201 ? -0.424 -11.008 -3.104 1.00 97.50 201 THR A C 1
ATOM 1496 O O . THR A 1 201 ? -1.127 -11.968 -3.405 1.00 97.50 201 THR A O 1
ATOM 1499 N N . TRP A 1 202 ? -0.482 -9.844 -3.761 1.00 97.81 202 TRP A N 1
ATOM 1500 C CA . TRP A 1 202 ? -1.384 -9.586 -4.886 1.00 97.81 202 TRP A CA 1
ATOM 1501 C C . TRP A 1 202 ? -1.214 -10.627 -5.998 1.00 97.81 202 TRP A C 1
ATOM 1503 O O . TRP A 1 202 ? -2.184 -11.217 -6.476 1.00 97.81 202 TRP A O 1
ATOM 1513 N N . TYR A 1 203 ? 0.030 -10.909 -6.385 1.00 97.38 203 TYR A N 1
ATOM 1514 C CA . TYR A 1 203 ? 0.307 -11.902 -7.410 1.00 97.38 203 TYR A CA 1
ATOM 1515 C C . TYR A 1 203 ? -0.161 -13.292 -6.967 1.00 97.38 203 TYR A C 1
ATOM 1517 O O . TYR A 1 203 ? -0.794 -13.986 -7.750 1.00 97.38 203 TYR A O 1
ATOM 1525 N N . ALA A 1 204 ? 0.085 -13.702 -5.718 1.00 95.88 204 ALA A N 1
ATOM 1526 C CA . ALA A 1 204 ? -0.372 -15.004 -5.229 1.00 95.88 204 ALA A CA 1
ATOM 1527 C C . ALA A 1 204 ? -1.900 -15.164 -5.302 1.00 95.88 204 ALA A C 1
ATOM 1529 O O . ALA A 1 204 ? -2.370 -16.200 -5.762 1.00 95.88 204 ALA A O 1
ATOM 1530 N N . GLU A 1 205 ? -2.657 -14.141 -4.907 1.00 94.88 205 GLU A N 1
ATOM 1531 C CA . GLU A 1 205 ? -4.123 -14.165 -4.940 1.00 94.88 205 GLU A CA 1
ATOM 1532 C C . GLU A 1 205 ? -4.689 -14.156 -6.365 1.00 94.88 205 GLU A C 1
ATOM 1534 O O . GLU A 1 205 ? -5.658 -14.851 -6.644 1.00 94.88 205 GLU A O 1
ATOM 1539 N N . THR A 1 206 ? -4.067 -13.424 -7.295 1.00 92.81 206 THR A N 1
ATOM 1540 C CA . THR A 1 206 ? -4.515 -13.388 -8.704 1.00 92.81 206 THR A CA 1
ATOM 1541 C C . THR A 1 206 ? -4.257 -14.688 -9.466 1.00 92.81 206 THR A C 1
ATOM 1543 O O . THR A 1 206 ? -4.823 -14.884 -10.538 1.00 92.81 206 THR A O 1
ATOM 1546 N N . GLN A 1 207 ? -3.408 -15.580 -8.942 1.00 88.81 207 GLN A N 1
ATOM 1547 C CA . GLN A 1 207 ? -3.181 -16.901 -9.537 1.00 88.81 207 GLN A CA 1
ATOM 1548 C C . GLN A 1 207 ? -4.170 -17.970 -9.048 1.00 88.81 207 GLN A C 1
ATOM 1550 O O . GLN A 1 207 ? -4.160 -19.077 -9.587 1.00 88.81 207 GLN A O 1
ATOM 1555 N N . VAL A 1 208 ? -4.994 -17.688 -8.032 1.00 78.56 208 VAL A N 1
ATOM 1556 C CA . VAL A 1 208 ? -6.004 -18.640 -7.550 1.00 78.56 208 VAL A CA 1
ATOM 1557 C C . VAL A 1 208 ? -7.221 -18.565 -8.479 1.00 78.56 208 VAL A C 1
ATOM 1559 O O . VAL A 1 208 ? -7.803 -17.490 -8.610 1.00 78.56 208 VAL A O 1
ATOM 1562 N N . PRO A 1 209 ? -7.620 -19.663 -9.150 1.00 71.38 209 PRO A N 1
ATOM 1563 C CA . PRO A 1 209 ? -8.829 -19.667 -9.970 1.00 71.38 209 PRO A CA 1
ATOM 1564 C C . PRO A 1 209 ? -10.059 -19.351 -9.110 1.00 71.38 209 PRO A C 1
ATOM 1566 O O . PRO A 1 209 ? -10.219 -19.959 -8.051 1.00 71.38 209 PRO A O 1
ATOM 1569 N N . GLU A 1 210 ? -10.942 -18.462 -9.575 1.00 61.03 210 GLU A N 1
ATOM 1570 C CA . GLU A 1 210 ? -12.160 -18.046 -8.847 1.00 61.03 210 GLU A CA 1
ATOM 1571 C C . GLU A 1 210 ? -13.111 -19.219 -8.514 1.00 61.03 210 GLU A C 1
ATOM 1573 O O . GLU A 1 210 ? -13.922 -19.106 -7.604 1.00 61.03 210 GLU A O 1
ATOM 1578 N N . ASP A 1 211 ? -12.963 -20.374 -9.174 1.00 63.75 211 ASP A N 1
ATOM 1579 C CA . ASP A 1 211 ? -13.787 -21.577 -8.968 1.00 63.75 211 ASP A CA 1
ATOM 1580 C C . ASP A 1 211 ? -13.284 -22.514 -7.838 1.00 63.75 211 ASP A C 1
ATOM 1582 O O . ASP A 1 211 ? -13.680 -23.680 -7.774 1.00 63.75 211 ASP A O 1
ATOM 1586 N N . SER A 1 212 ? -12.354 -22.060 -6.990 1.00 54.16 212 SER A N 1
ATOM 1587 C CA . SER A 1 212 ? -11.669 -22.911 -5.992 1.00 54.16 212 SER A CA 1
ATOM 1588 C C . SER A 1 212 ? -12.294 -22.910 -4.585 1.00 54.16 212 SER A C 1
ATOM 1590 O O . SER A 1 212 ? -11.757 -23.587 -3.704 1.00 54.16 212 SER A O 1
ATOM 1592 N N . GLU A 1 213 ? -13.391 -22.179 -4.366 1.00 50.16 213 GLU A N 1
ATOM 1593 C CA . GLU A 1 213 ? -14.123 -22.068 -3.085 1.00 50.16 213 GLU A CA 1
ATOM 1594 C C . GLU A 1 213 ? -15.543 -22.650 -3.175 1.00 50.16 213 GLU A C 1
ATOM 1596 O O . GLU A 1 213 ? -15.983 -23.268 -2.174 1.00 50.16 213 GLU A O 1
#

Radius of gyration: 23.62 Å; Cα contacts (8 Å, |Δi|>4): 161; chains: 1; bounding box: 46×37×100 Å